Protein AF-A0A2V8Q7C7-F1 (afdb_monomer)

Sequence (299 aa):
AMFIIAMIGAATALFAATIGIAQNDIKKVLAYSTIPQLGYMFLACGVGAFVAAIFHVMMHAFFKAQLFLGSGSVITGLHHEQDMRRMGGLRKYMPITWLTMCAGWLAICGVPIFAGFFSKDQILWKTFIGAVTALLTAVYMTRLMVMTFWGTERFREHHVGQTVSSHHNEHETNESQIDNLRHAHEPRESPLSMTVPLIVLAVLSTIGGLVGVPYAISSLAGGHPENYFEKTLLPAVSAVPGNETAERATQSEPIWLSPKPEPVDGRPAVAPVGEAPNSGAETPSPQEISQERIFALIS

Secondary structure (DSSP, 8-state):
-HHHHHHHHHHHHHHHHHHHHH--BHHHHHHHHHHHHHHHHHHHHHTT-HHHHHHHHHHHHHHHHHHHHHHHHHHHHTTT--BGGG---GGGT-HHHHHHHHHHHHHHHT-TTSHHHHHHHHHHTT-HHHHHHHHHHHHHHHHHHHHHHSSS-THHHHHHHHHHHHT-SS----HHHHHHHHHS----PPPHHHHHHHHHHHHHHHHHHHHTHHHHHHHHTT--PPPHHHHHHHHHHTTS--THHHHHHHHSPPGGGSPPPPPSTTSPPPPPTT-------PPPPHHHHHHHHHHTTT-

Nearest PDB structures (foldseek):
  8beh-assembly1_L  TM=8.906E-01  e=3.972E-12  Arabidopsis thaliana
  7ar7-assembly1_L  TM=8.613E-01  e=3.661E-11  Arabidopsis thaliana
  8e73-assembly1_5M  TM=7.801E-01  e=3.054E-11  Vigna radiata
  7tgh-assembly1_5  TM=6.394E-01  e=4.719E-08  Tetrahymena thermophila
  8gym-assembly1_N5  TM=6.397E-01  e=9.745E-08  Tetrahymena thermophila SB210

Foldseek 3Di:
DLQVLLVQLLVQLVVLLVVLLPDFFQVVNLVSLVRNLVSLLSNCVSVVNPVLSVLSVVLCVLLSVLSNLLLVQLCVLLVNDGGLQQAAQCCVAAVLSLVLNVLSLCLLLLPVQFLNVLSLVVSVVVDVSSVVSSVSSNVSSVVSSCSHNHDDGNNLVVQLVVVVVVPPDDDDQDPVNSVVSSVPRHGHGDDPVSSVSSVVSSCCRNCVSVVCVVVSVCVVVVDDDDDPSCVVCVVVSVVVDPPPVVVVVVVDDPPVPDPDDDDDPPDDDPDPPPDDDPDDDDDDDPVVVVVVVVVVVVD

Solvent-accessible surface area (backbone atoms only — not comparable to full-atom values): 16402 Å² total; per-residue (Å²): 112,45,65,58,41,21,52,52,11,50,52,43,13,49,56,29,36,59,54,25,57,75,46,53,34,56,68,51,29,54,56,33,51,48,50,20,51,51,12,48,33,36,25,23,44,22,72,70,37,50,70,47,23,54,53,35,52,56,53,47,53,35,21,47,53,26,40,53,52,32,50,49,38,54,19,61,27,50,79,67,53,48,48,31,84,45,34,16,35,38,43,83,50,26,50,68,52,42,55,34,33,46,43,18,49,41,14,72,49,27,42,90,89,24,28,33,22,66,40,45,51,74,43,37,80,77,29,71,69,49,48,56,41,47,50,45,49,34,51,40,52,49,50,51,52,44,36,38,36,36,71,67,62,39,51,52,60,54,55,52,52,51,55,56,66,73,50,77,68,96,59,90,77,51,71,72,56,56,54,50,58,61,62,72,72,68,54,45,64,63,60,68,88,57,46,52,61,37,50,54,29,27,49,44,20,43,46,54,24,54,74,50,38,66,55,57,51,28,70,71,68,78,50,86,75,86,50,71,65,54,63,68,41,41,73,66,54,70,68,51,78,57,75,71,50,59,59,49,59,74,70,51,75,58,79,90,74,51,78,79,78,75,65,70,88,89,46,81,61,82,73,69,96,84,72,82,81,89,67,97,65,84,82,78,57,81,69,60,64,54,54,55,57,54,55,69,73,75,112

pLDDT: mean 72.75, std 19.32, range [29.98, 95.62]

Mean predicted aligned error: 15.96 Å

Structure (mmCIF, N/CA/C/O backbone):
data_AF-A0A2V8Q7C7-F1
#
_entry.id   AF-A0A2V8Q7C7-F1
#
loop_
_atom_site.group_PDB
_atom_site.id
_atom_site.type_symbol
_atom_site.label_atom_id
_atom_site.label_alt_id
_atom_site.label_comp_id
_atom_site.label_asym_id
_atom_site.label_entity_id
_atom_site.label_seq_id
_atom_site.pdbx_PDB_ins_code
_atom_site.Cartn_x
_atom_site.Cartn_y
_atom_site.Cartn_z
_atom_site.occupancy
_atom_site.B_iso_or_equiv
_atom_site.auth_seq_id
_atom_site.auth_comp_id
_atom_site.auth_asym_id
_atom_site.auth_atom_id
_atom_site.pdbx_PDB_model_num
ATOM 1 N N . ALA A 1 1 ? -11.690 9.945 27.476 1.00 81.06 1 ALA A N 1
ATOM 2 C CA . ALA A 1 1 ? -10.676 9.063 26.849 1.00 81.06 1 ALA A CA 1
ATOM 3 C C . ALA A 1 1 ? -10.869 8.916 25.332 1.00 81.06 1 ALA A C 1
ATOM 5 O O . ALA A 1 1 ? -9.982 9.323 24.594 1.00 81.06 1 ALA A O 1
ATOM 6 N N . MET A 1 2 ? -12.017 8.421 24.846 1.00 86.38 2 MET A N 1
ATOM 7 C CA . MET A 1 2 ? -12.264 8.152 23.411 1.00 86.38 2 MET A CA 1
ATOM 8 C C . MET A 1 2 ? -12.050 9.357 22.477 1.00 86.38 2 MET A C 1
ATOM 10 O O . MET A 1 2 ? -11.416 9.224 21.436 1.00 86.38 2 MET A O 1
ATOM 14 N N . PHE A 1 3 ? -12.481 10.554 22.890 1.00 87.38 3 PHE A N 1
ATOM 15 C CA . PHE A 1 3 ? -12.264 11.787 22.122 1.00 87.38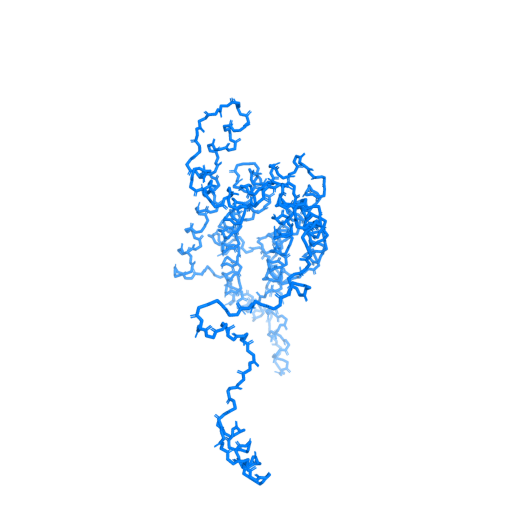 3 PHE A CA 1
ATOM 16 C C . PHE A 1 3 ? -10.775 12.107 21.895 1.00 87.38 3 PHE A C 1
ATOM 18 O O . PHE A 1 3 ? -10.384 12.499 20.801 1.00 87.38 3 PHE A O 1
ATOM 25 N N . ILE A 1 4 ? -9.928 11.885 22.906 1.00 92.81 4 ILE A N 1
ATOM 26 C CA . ILE A 1 4 ? -8.477 12.102 22.796 1.00 92.81 4 ILE A CA 1
ATOM 27 C C . ILE A 1 4 ? -7.881 11.114 21.788 1.00 92.81 4 ILE A C 1
ATOM 29 O O . ILE A 1 4 ? -7.094 11.510 20.933 1.00 92.81 4 ILE A O 1
ATOM 33 N N . ILE A 1 5 ? -8.304 9.847 21.840 1.00 92.50 5 ILE A N 1
ATOM 34 C CA . ILE A 1 5 ? -7.872 8.807 20.894 1.00 92.50 5 ILE A CA 1
ATOM 35 C C . ILE A 1 5 ? -8.282 9.180 19.463 1.00 92.50 5 ILE A C 1
ATOM 37 O O . ILE A 1 5 ? -7.460 9.085 18.553 1.00 92.50 5 ILE A O 1
ATOM 41 N N . ALA A 1 6 ? -9.514 9.664 19.269 1.00 89.56 6 ALA A N 1
ATOM 42 C CA . ALA A 1 6 ? -9.991 10.135 17.971 1.00 89.56 6 ALA A CA 1
ATOM 43 C C . ALA A 1 6 ? -9.141 11.301 17.442 1.00 89.56 6 ALA A C 1
ATOM 45 O O . ALA A 1 6 ? -8.693 11.269 16.297 1.00 89.56 6 ALA A O 1
ATOM 46 N N . MET A 1 7 ? -8.870 12.301 18.285 1.00 90.94 7 MET A N 1
ATOM 47 C CA . MET A 1 7 ? -8.059 13.467 17.921 1.00 90.94 7 MET A CA 1
ATOM 48 C C . MET A 1 7 ? -6.623 13.088 17.553 1.00 90.94 7 MET A C 1
ATOM 50 O O . MET A 1 7 ? -6.117 13.540 16.526 1.00 90.94 7 MET A O 1
ATOM 54 N N . ILE A 1 8 ? -5.978 12.229 18.349 1.00 94.31 8 ILE A N 1
ATOM 55 C CA . ILE A 1 8 ? -4.624 11.737 18.063 1.00 94.31 8 ILE A CA 1
ATOM 56 C C . ILE A 1 8 ? -4.624 10.933 16.758 1.00 94.31 8 ILE A C 1
ATOM 58 O O . ILE A 1 8 ? -3.808 11.202 15.881 1.00 94.31 8 ILE A O 1
ATOM 62 N N . GLY A 1 9 ? -5.576 10.009 16.585 1.00 92.50 9 GLY A N 1
ATOM 63 C CA . GLY A 1 9 ? -5.706 9.204 15.368 1.00 92.50 9 GLY A CA 1
ATOM 64 C C . GLY A 1 9 ? -5.876 10.057 14.109 1.00 92.50 9 GLY A C 1
ATOM 65 O O . GLY A 1 9 ? -5.159 9.858 13.129 1.00 92.50 9 GLY A O 1
ATOM 66 N N . ALA A 1 10 ? -6.755 11.062 14.155 1.00 90.31 10 ALA A N 1
ATOM 67 C CA . ALA A 1 10 ? -6.972 12.014 13.065 1.00 90.31 10 ALA A CA 1
ATOM 68 C C . ALA A 1 10 ? -5.719 12.847 12.741 1.00 90.31 10 ALA A C 1
ATOM 70 O O . ALA A 1 10 ? -5.356 12.991 11.571 1.00 90.31 10 ALA A O 1
ATOM 71 N N . ALA A 1 11 ? -5.041 13.377 13.762 1.00 92.81 11 ALA A N 1
ATOM 72 C CA . ALA A 1 11 ? -3.833 14.176 13.581 1.00 92.81 11 ALA A CA 1
ATOM 73 C C . ALA A 1 11 ? -2.691 13.345 12.972 1.00 92.81 11 ALA A C 1
ATOM 75 O O . ALA A 1 11 ? -2.076 13.762 11.988 1.00 92.81 11 ALA A O 1
ATOM 76 N N . THR A 1 12 ? -2.450 12.139 13.498 1.00 94.06 12 THR A N 1
ATOM 77 C CA . THR A 1 12 ? -1.466 11.192 12.953 1.00 94.06 12 THR A CA 1
ATOM 78 C C . THR A 1 12 ? -1.795 10.816 11.512 1.00 94.06 12 THR A C 1
ATOM 80 O O . THR A 1 12 ? -0.895 10.768 10.670 1.00 94.06 12 THR A O 1
ATOM 83 N N . ALA A 1 13 ? -3.079 10.592 11.218 1.00 90.81 13 ALA A N 1
ATOM 84 C CA . ALA A 1 13 ? -3.543 10.207 9.897 1.00 90.81 13 ALA A CA 1
ATOM 85 C C . ALA A 1 13 ? -3.181 11.240 8.820 1.00 90.81 13 ALA A C 1
ATOM 87 O O . ALA A 1 13 ? -2.546 10.901 7.817 1.00 90.81 13 ALA A O 1
ATOM 88 N N . LEU A 1 14 ? -3.516 12.509 9.057 1.00 89.94 14 LEU A N 1
ATOM 89 C CA . LEU A 1 14 ? -3.241 13.604 8.123 1.00 89.94 14 LEU A CA 1
ATOM 90 C C . LEU A 1 14 ? -1.748 13.921 8.007 1.00 89.94 14 LEU A C 1
ATOM 92 O O . LEU A 1 14 ? -1.231 14.098 6.898 1.00 89.94 14 LEU A O 1
ATOM 96 N N . PHE A 1 15 ? -1.045 13.969 9.141 1.00 92.62 15 PHE A N 1
ATOM 97 C CA . PHE A 1 15 ? 0.380 14.287 9.168 1.00 92.62 15 PHE A CA 1
ATOM 98 C C . PHE A 1 15 ? 1.186 13.272 8.353 1.00 92.62 15 PHE A C 1
ATOM 100 O O . PHE A 1 15 ? 1.941 13.637 7.450 1.00 92.62 15 PHE A O 1
ATOM 107 N N . ALA A 1 16 ? 0.967 11.982 8.601 1.00 91.44 16 ALA A N 1
ATOM 108 C CA . ALA A 1 16 ? 1.704 10.945 7.900 1.00 91.44 16 ALA A CA 1
ATOM 109 C C . ALA A 1 16 ? 1.296 10.805 6.425 1.00 91.44 16 ALA A C 1
ATOM 111 O O . ALA A 1 16 ? 2.152 10.511 5.589 1.00 91.44 16 ALA A O 1
ATOM 112 N N . ALA A 1 17 ? 0.029 11.065 6.073 1.00 89.31 17 ALA A N 1
ATOM 113 C CA . ALA A 1 17 ? -0.424 10.999 4.682 1.00 89.31 17 ALA A CA 1
ATOM 114 C C . ALA A 1 17 ? 0.272 12.065 3.825 1.00 89.31 17 ALA A C 1
ATOM 116 O O . ALA A 1 17 ? 0.669 11.796 2.691 1.00 89.31 17 ALA A O 1
ATOM 117 N N . THR A 1 18 ? 0.493 13.247 4.402 1.00 89.88 18 THR A N 1
ATOM 118 C CA . THR A 1 18 ? 1.230 14.341 3.760 1.00 89.88 18 THR A CA 1
ATOM 119 C C . THR A 1 18 ? 2.694 13.963 3.519 1.00 89.88 18 THR A C 1
ATOM 121 O O . THR A 1 18 ? 3.216 14.178 2.426 1.00 89.88 18 THR A O 1
ATOM 124 N N . ILE A 1 19 ? 3.347 13.320 4.494 1.00 92.44 19 ILE A N 1
ATOM 125 C CA . ILE A 1 19 ? 4.731 12.835 4.344 1.00 92.44 19 ILE A CA 1
ATOM 126 C C . ILE A 1 19 ? 4.826 11.751 3.264 1.00 92.44 19 ILE A C 1
ATOM 128 O O . ILE A 1 19 ? 5.783 11.751 2.486 1.00 92.44 19 ILE A O 1
ATOM 132 N N . GLY A 1 20 ? 3.837 10.855 3.187 1.00 88.75 20 GLY A N 1
ATOM 133 C CA . GLY A 1 20 ? 3.777 9.773 2.200 1.00 88.75 20 GLY A CA 1
ATOM 134 C C . GLY A 1 20 ? 3.805 10.265 0.750 1.00 88.75 20 GLY A C 1
ATOM 135 O O . GLY A 1 20 ? 4.449 9.643 -0.093 1.00 88.75 20 GLY A O 1
ATOM 136 N N . ILE A 1 21 ? 3.193 11.420 0.465 1.00 91.06 21 ILE A N 1
ATOM 137 C CA . ILE A 1 21 ? 3.191 12.033 -0.875 1.00 91.06 21 ILE A CA 1
ATOM 138 C C . ILE A 1 21 ? 4.608 12.390 -1.338 1.00 91.06 21 ILE A C 1
ATOM 140 O O . ILE A 1 21 ? 4.916 12.230 -2.520 1.00 91.06 21 ILE A O 1
ATOM 144 N N . ALA A 1 22 ? 5.473 12.831 -0.425 1.00 92.31 22 ALA A N 1
ATOM 145 C CA . ALA A 1 22 ? 6.825 13.293 -0.739 1.00 92.31 22 ALA A CA 1
ATOM 146 C C . ALA A 1 22 ? 7.854 12.157 -0.896 1.00 92.31 22 ALA A C 1
ATOM 148 O O . ALA A 1 22 ? 8.978 12.400 -1.336 1.00 92.31 22 ALA A O 1
ATOM 149 N N . GLN A 1 23 ? 7.502 10.917 -0.547 1.00 95.56 23 GLN A N 1
ATOM 150 C CA . GLN A 1 23 ? 8.444 9.798 -0.600 1.00 95.56 23 GLN A CA 1
ATOM 151 C C . GLN A 1 23 ? 8.664 9.324 -2.039 1.00 95.56 23 GLN A C 1
ATOM 153 O O . GLN A 1 23 ? 7.716 9.168 -2.806 1.00 95.56 23 GLN A O 1
ATOM 158 N N . ASN A 1 24 ? 9.919 9.075 -2.411 1.00 94.06 24 ASN A N 1
ATOM 159 C CA . ASN A 1 24 ? 10.279 8.613 -3.758 1.00 94.06 24 ASN A CA 1
ATOM 160 C C . ASN A 1 24 ? 10.688 7.137 -3.802 1.00 94.06 24 ASN A C 1
ATOM 162 O O . ASN A 1 24 ? 10.582 6.515 -4.853 1.00 94.06 24 ASN A O 1
ATOM 166 N N . ASP A 1 25 ? 11.088 6.558 -2.670 1.00 95.25 25 ASP A N 1
ATOM 167 C CA . ASP A 1 25 ? 11.405 5.134 -2.590 1.00 95.25 25 ASP A CA 1
ATOM 168 C C . ASP A 1 25 ? 10.132 4.299 -2.431 1.00 95.25 25 ASP A C 1
ATOM 170 O O . ASP A 1 25 ? 9.338 4.542 -1.516 1.00 95.25 25 ASP A O 1
ATOM 174 N N . ILE A 1 26 ? 9.968 3.264 -3.258 1.00 94.31 26 ILE A N 1
ATOM 175 C CA . ILE A 1 26 ? 8.759 2.422 -3.281 1.00 94.31 26 ILE A CA 1
ATOM 176 C C . ILE A 1 26 ? 8.443 1.823 -1.899 1.00 94.31 26 ILE A C 1
ATOM 178 O O . ILE A 1 26 ? 7.313 1.908 -1.417 1.00 94.31 26 ILE A O 1
ATOM 182 N N . LYS A 1 27 ? 9.457 1.298 -1.196 1.00 94.56 27 LYS A N 1
ATOM 183 C CA . LYS A 1 27 ? 9.314 0.743 0.161 1.00 94.56 27 LYS A CA 1
ATOM 184 C C . LYS A 1 27 ? 8.987 1.813 1.198 1.00 94.56 27 LYS A C 1
ATOM 186 O O . LYS A 1 27 ? 8.211 1.536 2.111 1.00 94.56 27 LYS A O 1
ATOM 191 N N . LYS A 1 28 ? 9.547 3.023 1.069 1.00 94.44 28 LYS A N 1
ATOM 192 C CA . LYS A 1 28 ? 9.263 4.119 2.006 1.00 94.44 28 LYS A CA 1
ATOM 193 C C . LYS A 1 28 ? 7.833 4.605 1.838 1.00 94.44 28 LYS A C 1
ATOM 195 O O . LYS A 1 28 ? 7.141 4.715 2.838 1.00 94.44 28 LYS A O 1
ATOM 200 N N . VAL A 1 29 ? 7.350 4.804 0.610 1.00 94.69 29 VAL A N 1
ATOM 201 C CA . VAL A 1 29 ? 5.937 5.154 0.363 1.00 94.69 29 VAL A CA 1
ATOM 202 C C . VAL A 1 29 ? 5.009 4.122 1.005 1.00 94.69 29 VAL A C 1
ATOM 204 O O . VAL A 1 29 ? 4.058 4.486 1.694 1.00 94.69 29 VAL A O 1
ATOM 207 N N . LEU A 1 30 ? 5.315 2.829 0.856 1.00 94.06 30 LEU A N 1
ATOM 208 C CA . LEU A 1 30 ? 4.554 1.773 1.517 1.00 94.06 30 LEU A CA 1
ATOM 209 C C . LEU A 1 30 ? 4.683 1.838 3.045 1.00 94.06 30 LEU A C 1
ATOM 211 O O . LEU A 1 30 ? 3.677 1.709 3.731 1.00 94.06 30 LEU A O 1
ATOM 215 N N . ALA A 1 31 ? 5.860 2.053 3.620 1.00 93.25 31 ALA A N 1
ATOM 216 C CA . ALA A 1 31 ? 6.000 2.174 5.075 1.00 93.25 31 ALA A CA 1
ATOM 217 C C . ALA A 1 31 ? 5.199 3.362 5.628 1.00 93.25 31 ALA A C 1
ATOM 219 O O . ALA A 1 31 ? 4.426 3.212 6.576 1.00 93.25 31 ALA A O 1
ATOM 220 N N . TYR A 1 32 ? 5.298 4.512 4.964 1.00 92.81 32 TYR A N 1
ATOM 221 C CA . TYR A 1 32 ? 4.561 5.719 5.316 1.00 92.81 32 TYR A CA 1
ATOM 222 C C . TYR A 1 32 ? 3.064 5.621 5.044 1.00 92.81 32 TYR A C 1
ATOM 224 O O . TYR A 1 32 ? 2.329 6.445 5.565 1.00 92.81 32 TYR A O 1
ATOM 232 N N . SER A 1 33 ? 2.577 4.611 4.320 1.00 91.94 33 SER A N 1
ATOM 233 C CA . SER A 1 33 ? 1.138 4.365 4.203 1.00 91.94 33 SER A CA 1
ATOM 234 C C . SER A 1 33 ? 0.539 3.646 5.409 1.00 91.94 33 SER A C 1
ATOM 236 O O . SER A 1 33 ? -0.678 3.636 5.571 1.00 91.94 33 SER A O 1
ATOM 238 N N . THR A 1 34 ? 1.372 3.002 6.230 1.00 93.50 34 THR A N 1
ATOM 239 C CA . THR A 1 34 ? 0.917 2.283 7.425 1.00 93.50 34 THR A CA 1
ATOM 240 C C . THR A 1 34 ? 0.529 3.259 8.527 1.00 93.50 34 THR A C 1
ATOM 242 O O . THR A 1 34 ? -0.468 3.053 9.207 1.00 93.50 34 THR A O 1
ATOM 245 N N . ILE A 1 35 ? 1.282 4.350 8.684 1.00 93.62 35 ILE A N 1
ATOM 246 C CA . ILE A 1 35 ? 1.053 5.328 9.755 1.00 93.62 35 ILE A CA 1
ATOM 247 C C . ILE A 1 35 ? -0.321 6.015 9.598 1.00 93.62 35 ILE A C 1
ATOM 249 O O . ILE A 1 35 ? -1.066 6.049 10.578 1.00 93.62 35 ILE A O 1
ATOM 253 N N . PRO A 1 36 ? -0.740 6.468 8.394 1.00 91.94 36 PRO A N 1
ATOM 254 C CA . PRO A 1 36 ? -2.081 6.985 8.175 1.00 91.94 36 PRO A CA 1
ATOM 255 C C . PRO A 1 36 ? -3.173 5.964 8.426 1.00 91.94 36 PRO A C 1
ATOM 257 O O . PRO A 1 36 ? -4.208 6.312 8.986 1.00 91.94 36 PRO A O 1
ATOM 260 N N . GLN A 1 37 ? -2.948 4.705 8.042 1.00 91.81 37 GLN A N 1
ATOM 261 C CA . GLN A 1 37 ? -3.954 3.668 8.215 1.00 91.81 37 GLN A CA 1
ATOM 262 C C . GLN A 1 37 ? -4.118 3.265 9.684 1.00 91.81 37 GLN A C 1
ATOM 264 O O . GLN A 1 37 ? -5.241 3.075 10.138 1.00 91.81 37 GLN A O 1
ATOM 269 N N . LEU A 1 38 ? -3.025 3.199 10.449 1.00 91.81 38 LEU A N 1
ATOM 270 C CA . LEU A 1 38 ? -3.080 3.030 11.900 1.00 91.81 38 LEU A CA 1
ATOM 271 C C . LEU A 1 38 ? -3.780 4.224 12.559 1.00 91.81 38 LEU A C 1
ATOM 273 O O . LEU A 1 38 ? -4.669 4.022 13.379 1.00 91.81 38 LEU A O 1
ATOM 277 N N . GLY A 1 39 ? -3.463 5.457 12.150 1.00 91.62 39 GLY A N 1
ATOM 278 C CA . GLY A 1 39 ? -4.179 6.656 12.604 1.00 91.62 39 GLY A CA 1
ATOM 279 C C . GLY A 1 39 ? -5.683 6.581 12.315 1.00 91.62 39 GLY A C 1
ATOM 280 O O . GLY A 1 39 ? -6.501 6.895 13.176 1.00 91.62 39 GLY A O 1
ATOM 281 N N . TYR A 1 40 ? -6.057 6.063 11.143 1.00 88.25 40 TYR A N 1
ATOM 282 C CA . TYR A 1 40 ? -7.444 5.827 10.746 1.00 88.25 40 TYR A CA 1
ATOM 283 C C . TYR A 1 40 ? -8.141 4.760 11.613 1.00 88.25 40 TYR A C 1
ATOM 285 O O . TYR A 1 40 ? -9.297 4.931 11.997 1.00 88.25 40 TYR A O 1
ATOM 293 N N . MET A 1 41 ? -7.437 3.689 11.992 1.00 91.19 41 MET A N 1
ATOM 294 C CA . MET A 1 41 ? -7.939 2.673 12.934 1.00 91.19 41 MET A CA 1
ATOM 295 C C . MET A 1 41 ? -8.117 3.245 14.345 1.00 91.19 41 MET A C 1
ATOM 297 O O . MET A 1 41 ? -9.105 2.949 15.011 1.00 91.19 41 MET A O 1
ATOM 301 N N . PHE A 1 42 ? -7.198 4.101 14.796 1.00 91.31 42 PHE A N 1
ATOM 302 C CA . PHE A 1 42 ? -7.310 4.791 16.084 1.00 91.31 42 PHE A CA 1
ATOM 303 C C . PHE A 1 42 ? -8.474 5.785 16.086 1.00 91.31 42 PHE A C 1
ATOM 305 O O . PHE A 1 42 ? -9.234 5.834 17.053 1.00 91.31 42 PHE A O 1
ATOM 312 N N . LEU A 1 43 ? -8.673 6.515 14.984 1.00 89.19 43 LEU A N 1
ATOM 313 C CA . LEU A 1 43 ? -9.840 7.374 14.790 1.00 89.19 43 LEU A CA 1
ATOM 314 C C . LEU A 1 43 ? -11.142 6.568 14.904 1.00 89.19 43 LEU A C 1
ATOM 316 O O . LEU A 1 43 ? -12.052 6.983 15.616 1.00 89.19 43 LEU A O 1
ATOM 320 N N . ALA A 1 44 ? -11.201 5.390 14.276 1.00 85.56 44 ALA A N 1
ATOM 321 C CA . ALA A 1 44 ? -12.342 4.480 14.355 1.00 85.56 44 ALA A CA 1
ATOM 322 C C . ALA A 1 44 ? -12.637 4.016 15.791 1.00 85.56 44 ALA A C 1
ATOM 324 O O . ALA A 1 44 ? -13.783 4.090 16.238 1.00 85.56 44 ALA A O 1
ATOM 325 N N . CYS A 1 45 ? -11.611 3.606 16.543 1.00 87.81 45 CYS A N 1
ATOM 326 C CA . CYS A 1 45 ? -11.746 3.265 17.962 1.00 87.81 45 CYS A CA 1
ATOM 327 C C . CYS A 1 45 ? -12.242 4.460 18.793 1.00 87.81 45 CYS A C 1
ATOM 329 O O . CYS A 1 45 ? -13.122 4.305 19.635 1.00 87.81 45 CYS A O 1
ATOM 331 N N . GLY A 1 46 ? -11.732 5.666 18.527 1.00 86.88 46 GLY A N 1
ATOM 332 C CA . GLY A 1 46 ? -12.124 6.885 19.235 1.00 86.88 46 GLY A CA 1
ATOM 333 C C . GLY A 1 46 ? -13.569 7.339 18.978 1.00 86.88 46 GLY A C 1
ATOM 334 O O . GLY A 1 46 ? -14.150 8.010 19.828 1.00 86.88 46 GLY A O 1
ATOM 335 N N . VAL A 1 47 ? -14.180 6.944 17.854 1.00 84.69 47 VAL A N 1
ATOM 336 C CA . VAL A 1 47 ? -15.617 7.162 17.566 1.00 84.69 47 VAL A CA 1
ATOM 337 C C . VAL A 1 47 ? -16.499 5.952 17.923 1.00 84.69 47 VAL A C 1
ATOM 339 O O . VAL A 1 47 ? -17.673 5.899 17.544 1.00 84.69 47 VAL A O 1
ATOM 342 N N . GLY A 1 48 ? -15.938 4.963 18.630 1.00 80.44 48 GLY A N 1
ATOM 343 C CA . GLY A 1 48 ? -16.644 3.770 19.107 1.00 80.44 48 GLY A CA 1
ATOM 344 C C . GLY A 1 48 ? -16.876 2.683 18.051 1.00 80.44 48 GLY A C 1
ATOM 345 O O . GLY A 1 48 ? -17.654 1.763 18.281 1.00 80.44 48 GLY A O 1
ATOM 346 N N . ALA A 1 49 ? -16.230 2.760 16.885 1.00 79.56 49 ALA A N 1
ATOM 347 C CA . ALA A 1 49 ? -16.363 1.788 15.798 1.00 79.56 49 ALA A CA 1
ATOM 348 C C . ALA A 1 49 ? -15.316 0.657 15.901 1.00 79.56 49 ALA A C 1
ATOM 350 O O . ALA A 1 49 ? -14.547 0.416 14.970 1.00 79.56 49 ALA A O 1
ATOM 351 N N . PHE A 1 50 ? -15.271 -0.046 17.038 1.00 80.31 50 PHE A N 1
ATOM 352 C CA . PHE A 1 50 ? -14.240 -1.059 17.330 1.00 80.31 50 PHE A CA 1
ATOM 353 C C . PHE A 1 50 ? -14.241 -2.241 16.359 1.00 80.31 50 PHE A C 1
ATOM 355 O O . PHE A 1 50 ? -13.182 -2.662 15.898 1.00 80.31 50 PHE A O 1
ATOM 362 N N . VAL A 1 51 ? -15.424 -2.748 16.001 1.00 75.94 51 VAL A N 1
ATOM 363 C CA . VAL A 1 51 ? -15.561 -3.860 15.047 1.00 75.94 51 VAL A CA 1
ATOM 364 C C . VAL A 1 51 ? -15.001 -3.460 13.678 1.00 75.94 51 VAL A C 1
ATOM 366 O O . VAL A 1 51 ? -14.227 -4.211 13.085 1.00 75.94 51 VAL A O 1
ATOM 369 N N . ALA A 1 52 ? -15.307 -2.240 13.220 1.00 75.94 52 ALA A N 1
ATOM 370 C CA . ALA A 1 52 ? -14.771 -1.695 11.976 1.00 75.94 52 ALA A CA 1
ATOM 371 C C . ALA A 1 52 ? -13.245 -1.529 12.039 1.00 75.94 52 ALA A C 1
ATOM 373 O O . ALA A 1 52 ? -12.561 -1.857 11.072 1.00 75.94 52 ALA A O 1
ATOM 374 N N . ALA A 1 53 ? -12.702 -1.080 13.177 1.00 82.81 53 ALA A N 1
ATOM 375 C CA . ALA A 1 53 ? -11.263 -0.928 13.383 1.00 82.81 53 ALA A CA 1
ATOM 376 C C . ALA A 1 53 ? -10.519 -2.273 13.322 1.00 82.81 53 ALA A C 1
ATOM 378 O O . ALA A 1 53 ? -9.523 -2.387 12.610 1.00 82.81 53 ALA A O 1
ATOM 379 N N . ILE A 1 54 ? -11.018 -3.308 14.006 1.00 81.88 54 ILE A N 1
ATOM 380 C CA . ILE A 1 54 ? -10.422 -4.657 14.000 1.00 81.88 54 ILE A CA 1
ATOM 381 C C . ILE A 1 54 ? -10.503 -5.278 12.603 1.00 81.88 54 ILE A C 1
ATOM 383 O O . ILE A 1 54 ? -9.514 -5.819 12.101 1.00 81.88 54 ILE A O 1
ATOM 387 N N . PHE A 1 55 ? -11.655 -5.156 11.941 1.00 77.50 55 PHE A N 1
ATOM 388 C CA . PHE A 1 55 ? -11.807 -5.593 10.555 1.00 77.50 55 PHE A CA 1
ATOM 389 C C . PHE A 1 55 ? -10.822 -4.863 9.627 1.00 77.50 55 PHE A C 1
ATOM 391 O O . PHE A 1 55 ? -10.175 -5.488 8.784 1.00 77.50 55 PHE A O 1
ATOM 398 N N . HIS A 1 56 ? -10.620 -3.557 9.837 1.00 82.88 56 HIS A N 1
ATOM 399 C CA . HIS A 1 56 ? -9.652 -2.772 9.075 1.00 82.88 56 HIS A CA 1
ATOM 400 C C . HIS A 1 56 ? -8.215 -3.243 9.286 1.00 82.88 56 HIS A C 1
ATOM 402 O O . HIS A 1 56 ? -7.472 -3.356 8.312 1.00 82.88 56 HIS A O 1
ATOM 408 N N . VAL A 1 57 ? -7.817 -3.536 10.530 1.00 88.12 57 VAL A N 1
ATOM 409 C CA . VAL A 1 57 ? -6.485 -4.074 10.870 1.00 88.12 57 VAL A CA 1
ATOM 410 C C . VAL A 1 57 ? -6.216 -5.363 10.102 1.00 88.12 57 VAL A C 1
ATOM 412 O O . VAL A 1 57 ? -5.154 -5.506 9.495 1.00 88.12 57 VAL A O 1
ATOM 415 N N . MET A 1 58 ? -7.184 -6.280 10.088 1.00 84.12 58 MET A N 1
ATOM 416 C CA . MET A 1 58 ? -7.060 -7.556 9.387 1.00 84.12 58 MET A CA 1
ATOM 417 C C . MET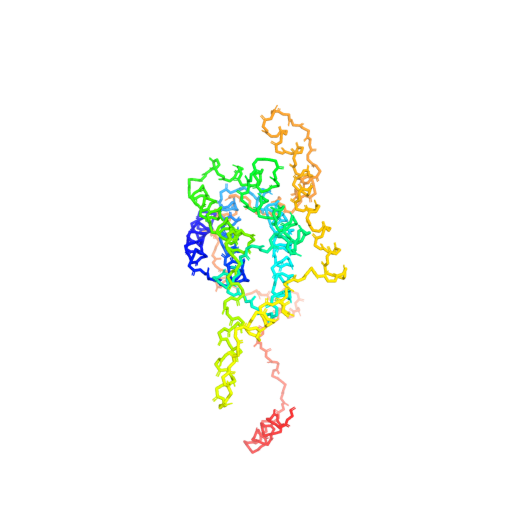 A 1 58 ? -6.872 -7.351 7.882 1.00 84.12 58 MET A C 1
ATOM 419 O O . MET A 1 58 ? -5.904 -7.849 7.306 1.00 84.12 58 MET A O 1
ATOM 423 N N . MET A 1 59 ? -7.753 -6.573 7.248 1.00 84.06 59 MET A N 1
ATOM 424 C CA . MET A 1 59 ? -7.630 -6.299 5.815 1.00 84.06 59 MET A CA 1
ATOM 425 C C . MET A 1 59 ? -6.317 -5.593 5.489 1.00 84.06 59 MET A C 1
ATOM 427 O O . MET A 1 59 ? -5.660 -5.932 4.504 1.00 84.06 59 MET A O 1
ATOM 431 N N . HIS A 1 60 ? -5.904 -4.669 6.356 1.00 89.62 60 HIS A N 1
ATOM 432 C CA . HIS A 1 60 ? -4.636 -3.969 6.251 1.00 89.62 60 HIS A CA 1
ATOM 433 C C . HIS A 1 60 ? -3.436 -4.894 6.288 1.00 89.62 60 HIS A C 1
ATOM 435 O O . HIS A 1 60 ? -2.548 -4.730 5.456 1.00 89.62 60 HIS A O 1
ATOM 441 N N . ALA A 1 61 ? -3.418 -5.903 7.153 1.00 91.00 61 ALA A N 1
ATOM 442 C CA . ALA A 1 61 ? -2.341 -6.884 7.154 1.00 91.00 61 ALA A CA 1
ATOM 443 C C . ALA A 1 61 ? -2.203 -7.579 5.786 1.00 91.00 61 ALA A C 1
ATOM 445 O O . ALA A 1 61 ? -1.097 -7.648 5.247 1.00 91.00 61 ALA A O 1
ATOM 446 N N . PHE A 1 62 ? -3.315 -8.006 5.177 1.00 88.19 62 PHE A N 1
ATOM 447 C CA . PHE A 1 62 ? -3.292 -8.701 3.886 1.00 88.19 62 PHE A CA 1
ATOM 448 C C . PHE A 1 62 ? -2.821 -7.809 2.733 1.00 88.19 62 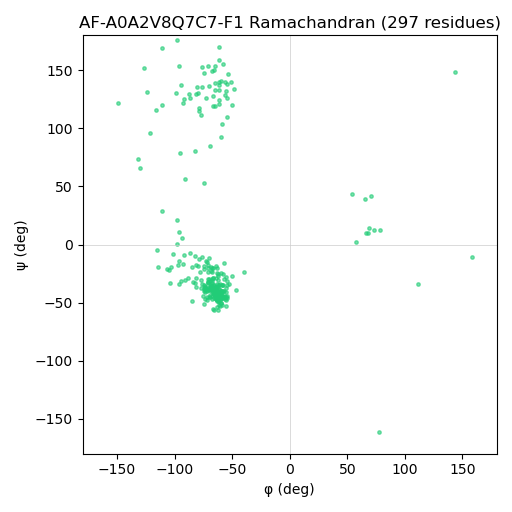PHE A C 1
ATOM 450 O O . PHE A 1 62 ? -1.833 -8.142 2.071 1.00 88.19 62 PHE A O 1
ATOM 457 N N . PHE A 1 63 ? -3.460 -6.652 2.510 1.00 88.69 63 PHE A N 1
ATOM 458 C CA . PHE A 1 63 ? -3.074 -5.792 1.384 1.00 88.69 63 PHE A CA 1
ATOM 459 C C . PHE A 1 63 ? -1.682 -5.177 1.572 1.00 88.69 63 PHE A C 1
ATOM 461 O O . PHE A 1 63 ? -0.973 -4.938 0.593 1.00 88.69 63 PHE A O 1
ATOM 468 N N . LYS A 1 64 ? -1.232 -4.942 2.813 1.00 92.94 64 LYS A N 1
ATOM 469 C CA . LYS A 1 64 ? 0.129 -4.448 3.067 1.00 92.94 64 LYS A CA 1
ATOM 470 C C . LYS A 1 64 ? 1.179 -5.506 2.822 1.00 92.94 64 LYS A C 1
ATOM 472 O O . LYS A 1 64 ? 2.174 -5.181 2.178 1.00 92.94 64 LYS A O 1
ATOM 477 N N . ALA A 1 65 ? 0.970 -6.731 3.300 1.00 93.69 65 ALA A N 1
ATOM 478 C CA . ALA A 1 65 ? 1.885 -7.835 3.030 1.00 93.69 65 ALA A CA 1
ATOM 479 C C . ALA A 1 65 ? 2.060 -8.017 1.517 1.00 93.69 65 ALA A C 1
ATOM 481 O O . ALA A 1 65 ? 3.183 -8.081 1.024 1.00 93.69 65 ALA A O 1
ATOM 482 N N . GLN A 1 66 ? 0.957 -7.975 0.773 1.00 94.06 66 GLN A N 1
ATOM 483 C 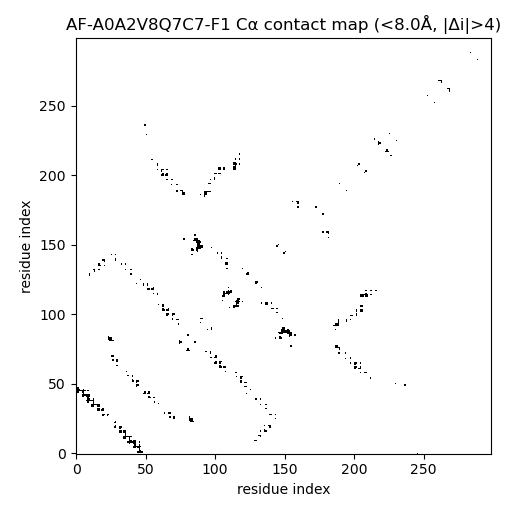CA . GLN A 1 66 ? 0.959 -8.057 -0.682 1.00 94.06 66 GLN A CA 1
ATOM 484 C C . GLN A 1 66 ? 1.722 -6.915 -1.358 1.00 94.06 66 GLN A C 1
ATOM 486 O O . GLN A 1 66 ? 2.564 -7.166 -2.216 1.00 94.06 66 GLN A O 1
ATOM 491 N N . LEU A 1 67 ? 1.456 -5.661 -0.977 1.00 94.50 67 LEU A N 1
ATOM 492 C CA . LEU A 1 67 ? 2.132 -4.501 -1.562 1.00 94.50 67 LEU A CA 1
ATOM 493 C C . LEU A 1 67 ? 3.632 -4.491 -1.241 1.00 94.50 67 LEU A C 1
ATOM 495 O O . LEU A 1 67 ? 4.438 -4.169 -2.111 1.00 94.50 67 LEU A O 1
ATOM 499 N N . PHE A 1 68 ? 4.024 -4.868 -0.020 1.00 95.62 68 PHE A N 1
ATOM 500 C CA . PHE A 1 68 ? 5.435 -4.959 0.355 1.00 95.62 68 PHE A CA 1
ATOM 501 C C . PHE A 1 68 ? 6.154 -6.088 -0.381 1.00 95.62 68 PHE A C 1
ATOM 503 O O . PHE A 1 68 ? 7.245 -5.855 -0.904 1.00 95.62 68 PHE A O 1
ATOM 510 N N . LEU A 1 69 ? 5.543 -7.270 -0.483 1.00 94.31 69 LEU A N 1
ATOM 511 C CA . LEU A 1 69 ? 6.118 -8.411 -1.196 1.00 94.31 69 LEU A CA 1
ATOM 512 C C . LEU A 1 69 ? 6.215 -8.124 -2.704 1.00 94.31 69 LEU A C 1
ATOM 514 O O . LEU A 1 69 ? 7.270 -8.335 -3.300 1.00 94.31 69 LEU A O 1
ATOM 518 N N . GLY A 1 70 ? 5.179 -7.522 -3.296 1.00 94.56 70 GLY A N 1
ATOM 519 C CA . GLY A 1 70 ? 5.204 -7.051 -4.682 1.00 94.56 70 GLY A CA 1
ATOM 520 C C . GLY A 1 70 ? 6.260 -5.972 -4.934 1.00 94.56 70 GLY A C 1
ATOM 521 O O . GLY A 1 70 ? 6.998 -6.055 -5.912 1.00 94.56 70 GLY A O 1
ATOM 522 N N . SER A 1 71 ? 6.437 -5.013 -4.017 1.00 95.06 71 SER A N 1
ATOM 523 C CA . SER A 1 71 ? 7.539 -4.045 -4.126 1.00 95.06 71 SER A CA 1
ATOM 524 C C . SER A 1 71 ? 8.913 -4.715 -4.038 1.00 95.06 71 SER A C 1
ATOM 526 O O . SER A 1 71 ? 9.842 -4.298 -4.722 1.00 95.06 71 SER A O 1
ATOM 528 N N . GLY A 1 72 ? 9.042 -5.783 -3.241 1.00 94.12 72 GLY A N 1
ATOM 529 C CA . GLY A 1 72 ? 10.243 -6.617 -3.192 1.00 94.12 72 GLY A CA 1
ATOM 530 C C . GLY A 1 72 ? 10.538 -7.265 -4.542 1.00 94.12 72 GLY A C 1
ATOM 531 O O . GLY A 1 72 ? 11.682 -7.238 -4.983 1.00 94.12 72 GLY A O 1
ATOM 532 N N . SER A 1 73 ? 9.499 -7.737 -5.234 1.00 93.81 73 SER A N 1
ATOM 533 C CA . SER A 1 73 ? 9.598 -8.275 -6.595 1.00 93.81 73 SER A CA 1
ATOM 534 C C . SER A 1 73 ? 10.132 -7.269 -7.586 1.00 93.81 73 SER A C 1
ATOM 536 O O . SER A 1 73 ? 11.117 -7.547 -8.267 1.00 93.81 73 SER A O 1
ATOM 538 N N . VAL A 1 74 ? 9.545 -6.075 -7.594 1.00 94.44 74 VAL A N 1
ATOM 539 C CA . VAL A 1 74 ? 9.992 -4.965 -8.438 1.00 94.44 74 VAL A CA 1
ATOM 540 C C . VAL A 1 74 ? 11.460 -4.623 -8.176 1.00 94.44 74 VAL A C 1
ATOM 542 O O . VAL A 1 74 ? 12.228 -4.468 -9.119 1.00 94.44 74 VAL A O 1
ATOM 545 N N . ILE A 1 75 ? 11.869 -4.546 -6.907 1.00 93.44 75 ILE A N 1
ATOM 546 C CA . ILE A 1 75 ? 13.245 -4.200 -6.521 1.00 93.44 75 ILE A CA 1
ATOM 547 C C . ILE A 1 75 ? 14.236 -5.276 -6.971 1.00 93.44 75 ILE A C 1
ATOM 549 O O . ILE A 1 75 ? 15.303 -4.947 -7.480 1.00 93.44 75 ILE A O 1
ATOM 553 N N . THR A 1 76 ? 13.907 -6.558 -6.804 1.00 92.00 76 THR A N 1
ATOM 554 C CA . THR A 1 76 ? 14.770 -7.653 -7.270 1.00 92.00 76 THR A CA 1
ATOM 555 C C . THR A 1 76 ? 14.838 -7.701 -8.796 1.00 92.00 76 THR A C 1
ATOM 557 O O . THR A 1 76 ? 15.918 -7.899 -9.343 1.00 92.00 76 THR A O 1
ATOM 560 N N . GLY A 1 77 ? 13.719 -7.458 -9.485 1.00 88.31 77 GLY A N 1
ATOM 561 C CA . GLY A 1 77 ? 13.663 -7.391 -10.949 1.00 88.31 77 GLY A CA 1
ATOM 562 C C . GLY A 1 77 ? 14.428 -6.205 -11.548 1.00 88.31 77 GLY A C 1
ATOM 563 O O . GLY A 1 77 ? 14.790 -6.251 -12.717 1.00 88.31 77 GLY A O 1
ATOM 564 N N . LEU A 1 78 ? 14.703 -5.165 -10.755 1.00 90.00 78 LEU A N 1
ATOM 565 C CA . LEU A 1 78 ? 15.454 -3.966 -11.140 1.00 90.00 78 LEU A CA 1
ATOM 566 C C . LEU A 1 78 ? 16.828 -3.865 -10.454 1.00 90.00 78 LEU A C 1
ATOM 568 O O . LEU A 1 78 ? 17.317 -2.763 -10.219 1.00 90.00 78 LEU A O 1
ATOM 572 N N . HIS A 1 79 ? 17.455 -4.990 -10.099 1.00 87.25 79 HIS A N 1
ATOM 573 C CA . HIS A 1 79 ? 18.819 -5.004 -9.542 1.00 87.25 79 HIS A CA 1
ATOM 574 C C . HIS A 1 79 ? 19.002 -4.092 -8.316 1.00 87.25 79 HIS A C 1
ATOM 576 O O . HIS A 1 79 ? 19.999 -3.392 -8.173 1.00 87.25 79 HIS A O 1
ATOM 582 N N . HIS A 1 80 ? 18.032 -4.132 -7.402 1.00 88.19 80 HIS A N 1
ATOM 583 C CA . HIS A 1 80 ? 17.996 -3.368 -6.155 1.00 88.19 80 HIS A CA 1
ATOM 584 C C . HIS A 1 80 ? 17.698 -1.864 -6.278 1.00 88.19 80 HIS A C 1
ATOM 586 O O . HIS A 1 80 ? 17.783 -1.160 -5.268 1.00 88.19 80 HIS A O 1
ATOM 592 N N . GLU A 1 81 ? 17.245 -1.373 -7.435 1.00 89.38 81 GLU A N 1
ATOM 593 C CA . GLU A 1 81 ? 16.722 -0.005 -7.551 1.00 89.38 81 GLU A CA 1
ATOM 594 C C . GLU A 1 81 ? 15.411 0.163 -6.763 1.00 89.38 81 GLU A C 1
ATOM 596 O O . GLU A 1 81 ? 14.455 -0.601 -6.916 1.00 89.38 81 GLU A O 1
ATOM 601 N N . GLN A 1 82 ? 15.361 1.183 -5.901 1.00 93.12 82 GLN A N 1
ATOM 602 C CA . GLN A 1 82 ? 14.211 1.460 -5.024 1.00 93.12 82 GLN A CA 1
ATOM 603 C C . GLN A 1 82 ? 13.499 2.779 -5.346 1.00 93.12 82 GLN A C 1
ATOM 605 O O . GLN A 1 82 ? 12.334 2.942 -4.969 1.00 93.12 82 GLN A O 1
ATOM 610 N N . ASP A 1 83 ? 14.161 3.693 -6.059 1.00 93.25 83 ASP A N 1
ATOM 611 C CA . ASP A 1 83 ? 13.619 5.005 -6.408 1.00 93.25 83 ASP A CA 1
ATOM 612 C C . ASP A 1 83 ? 12.640 4.892 -7.583 1.00 93.25 83 ASP A C 1
ATOM 614 O O . ASP A 1 83 ? 13.014 4.554 -8.708 1.00 93.25 83 ASP A O 1
ATOM 618 N N . MET A 1 84 ? 11.375 5.237 -7.347 1.00 92.81 84 MET A N 1
ATOM 619 C CA . MET A 1 84 ? 10.310 5.165 -8.352 1.00 92.81 84 MET A CA 1
ATOM 620 C C . MET A 1 84 ? 10.545 6.093 -9.550 1.00 92.81 84 MET A C 1
ATOM 622 O O . MET A 1 84 ? 9.969 5.875 -10.615 1.00 92.81 84 MET A O 1
ATOM 626 N N . ARG A 1 85 ? 11.384 7.129 -9.415 1.00 91.81 85 ARG A N 1
ATOM 627 C CA . ARG A 1 85 ? 11.744 8.036 -10.524 1.00 91.81 85 ARG A CA 1
ATOM 628 C C . ARG A 1 85 ? 12.599 7.345 -11.585 1.00 91.81 85 ARG A C 1
ATOM 630 O O . ARG A 1 85 ? 12.607 7.780 -12.731 1.00 91.81 85 ARG A O 1
ATOM 637 N N . ARG A 1 86 ? 13.281 6.264 -11.202 1.00 88.38 86 ARG A N 1
ATOM 638 C CA . ARG A 1 86 ? 14.109 5.419 -12.073 1.00 88.38 86 ARG A CA 1
ATOM 639 C C . ARG A 1 86 ? 13.375 4.168 -12.556 1.00 88.38 86 ARG A C 1
ATOM 641 O O . ARG A 1 86 ? 13.935 3.374 -13.299 1.00 88.38 86 ARG A O 1
ATOM 648 N N . MET A 1 87 ? 12.119 3.997 -12.153 1.00 91.31 87 MET A N 1
ATOM 649 C CA . MET A 1 87 ? 11.237 2.917 -12.594 1.00 91.31 87 MET A CA 1
ATOM 650 C C . MET A 1 87 ? 10.316 3.397 -13.721 1.00 91.31 87 MET A C 1
ATOM 652 O O . MET A 1 87 ? 10.288 4.578 -14.069 1.00 91.31 87 MET A O 1
ATOM 656 N N . GLY A 1 88 ? 9.520 2.492 -14.282 1.00 91.94 88 GLY A N 1
ATOM 657 C CA . GLY A 1 88 ? 8.484 2.831 -15.256 1.00 91.94 88 GLY A CA 1
ATOM 658 C C . GLY A 1 88 ? 8.335 1.771 -16.334 1.00 91.94 88 GLY A C 1
ATOM 659 O O . GLY A 1 88 ? 9.295 1.095 -16.694 1.00 91.94 88 GLY A O 1
ATOM 660 N N . GLY A 1 89 ? 7.116 1.609 -16.846 1.00 91.06 89 GLY A N 1
ATOM 661 C CA . GLY A 1 89 ? 6.831 0.667 -17.934 1.00 91.06 89 GLY A CA 1
ATOM 662 C C . GLY A 1 89 ? 6.962 -0.820 -17.566 1.00 91.06 89 GLY A C 1
ATOM 663 O O . GLY A 1 89 ? 6.876 -1.672 -18.451 1.00 91.06 89 GLY A O 1
ATOM 664 N N . LEU A 1 90 ? 7.114 -1.156 -16.279 1.00 92.44 90 LEU A N 1
ATOM 665 C CA . LEU A 1 90 ? 7.367 -2.526 -15.813 1.00 92.44 90 LEU A CA 1
ATOM 666 C C . LEU A 1 90 ? 6.229 -3.511 -16.096 1.00 92.44 90 LEU A C 1
ATOM 668 O O . LEU A 1 90 ? 6.472 -4.713 -16.116 1.00 92.44 90 LEU A O 1
ATOM 672 N N . ARG A 1 91 ? 5.003 -3.041 -16.372 1.00 92.44 91 ARG A N 1
ATOM 673 C CA . ARG A 1 91 ? 3.846 -3.918 -16.646 1.00 92.44 91 ARG A CA 1
ATOM 674 C C . ARG A 1 91 ? 4.079 -4.921 -17.786 1.00 92.44 91 ARG A C 1
ATOM 676 O O . ARG A 1 91 ? 3.439 -5.963 -17.808 1.00 92.44 91 ARG A O 1
ATOM 683 N N . LYS A 1 92 ? 4.952 -4.586 -18.747 1.00 89.75 92 LYS A N 1
ATOM 684 C CA . LYS A 1 92 ? 5.279 -5.448 -19.896 1.00 89.75 92 LYS A CA 1
ATOM 685 C C . LYS A 1 92 ? 6.204 -6.602 -19.504 1.00 89.75 92 LYS A C 1
ATOM 687 O O . LYS A 1 92 ? 6.104 -7.681 -20.070 1.00 89.75 92 LYS A O 1
ATOM 692 N N . TYR A 1 93 ? 7.098 -6.341 -18.553 1.00 90.75 93 TYR A N 1
ATOM 693 C CA . TYR A 1 93 ? 8.165 -7.246 -18.137 1.00 90.75 93 TYR A CA 1
ATOM 694 C C . TYR A 1 93 ? 7.757 -8.098 -16.930 1.00 90.75 93 TYR A C 1
ATOM 696 O O . TYR A 1 93 ? 8.186 -9.241 -16.804 1.00 90.75 93 TYR A O 1
ATOM 704 N N . MET A 1 94 ? 6.909 -7.543 -16.057 1.00 93.06 94 MET A N 1
ATOM 705 C CA . MET A 1 94 ? 6.451 -8.174 -14.820 1.00 93.06 94 MET A CA 1
ATOM 706 C C . MET A 1 94 ? 4.913 -8.127 -14.665 1.00 93.06 94 MET A C 1
ATOM 708 O O . MET A 1 94 ? 4.396 -7.426 -13.784 1.00 93.06 94 MET A O 1
ATOM 712 N N . PRO A 1 95 ? 4.150 -8.822 -15.534 1.00 92.94 95 PRO A N 1
ATOM 713 C CA . PRO A 1 95 ? 2.687 -8.764 -15.549 1.00 92.94 95 PRO A CA 1
ATOM 714 C C . PRO A 1 95 ? 2.015 -9.389 -14.317 1.00 92.94 95 PRO A C 1
ATOM 716 O O . PRO A 1 95 ? 0.970 -8.900 -13.885 1.00 92.94 95 PRO A O 1
ATOM 719 N N . ILE A 1 96 ? 2.586 -10.441 -13.729 1.00 93.06 96 ILE A N 1
ATOM 720 C CA . ILE A 1 96 ? 2.033 -11.116 -12.546 1.00 93.06 96 ILE A CA 1
ATOM 721 C C . ILE A 1 96 ? 2.207 -10.208 -11.333 1.00 93.06 96 ILE A C 1
ATOM 723 O O . ILE A 1 96 ? 1.248 -9.956 -10.598 1.00 93.06 96 ILE A O 1
ATOM 727 N N . THR A 1 97 ? 3.409 -9.664 -11.155 1.00 94.25 97 THR A N 1
ATOM 728 C CA . THR A 1 97 ? 3.710 -8.707 -10.082 1.00 94.25 97 THR A CA 1
ATOM 729 C C . THR A 1 97 ? 2.859 -7.447 -10.208 1.00 94.25 97 THR A C 1
ATOM 731 O O . THR A 1 97 ? 2.321 -6.958 -9.217 1.00 94.25 97 THR A O 1
ATOM 734 N N . TRP A 1 98 ? 2.659 -6.948 -11.429 1.00 95.00 98 TRP A N 1
ATOM 735 C CA . TRP A 1 98 ? 1.755 -5.830 -11.691 1.00 95.00 98 TRP A CA 1
ATOM 736 C C . TRP A 1 98 ? 0.308 -6.145 -11.296 1.00 95.00 98 TRP A C 1
ATOM 738 O O . TRP A 1 98 ? -0.285 -5.396 -10.522 1.00 95.00 98 TRP A O 1
ATOM 748 N N . LEU A 1 99 ? -0.256 -7.256 -11.783 1.00 93.75 99 LEU A N 1
ATOM 749 C CA . LEU A 1 99 ? -1.659 -7.615 -11.546 1.00 93.75 99 LEU A CA 1
ATOM 750 C C . LEU A 1 99 ? -1.946 -7.791 -10.055 1.00 93.75 99 LEU A C 1
ATOM 752 O O . LEU A 1 99 ? -2.944 -7.312 -9.514 1.00 93.75 99 LEU A O 1
ATOM 756 N N . THR A 1 100 ? -1.032 -8.467 -9.378 1.00 93.31 100 THR A N 1
ATOM 757 C CA . THR A 1 100 ? -1.134 -8.694 -7.949 1.00 93.31 100 THR A CA 1
ATOM 758 C C . THR A 1 100 ? -0.913 -7.407 -7.163 1.00 93.31 100 THR A C 1
ATOM 760 O O . THR A 1 100 ? -1.742 -7.092 -6.322 1.00 93.31 100 THR A O 1
ATOM 763 N N . MET A 1 101 ? 0.088 -6.570 -7.448 1.00 94.44 101 MET A N 1
ATOM 764 C CA . MET A 1 101 ? 0.185 -5.253 -6.796 1.00 94.44 101 MET A CA 1
ATOM 765 C C . MET A 1 101 ? -1.053 -4.382 -7.053 1.00 94.44 101 MET A C 1
ATOM 767 O O . MET A 1 101 ? -1.497 -3.687 -6.139 1.00 94.44 101 MET A O 1
ATOM 771 N N . CYS A 1 102 ? -1.667 -4.469 -8.237 1.00 92.81 102 CYS A N 1
ATOM 772 C CA . CYS A 1 102 ? -2.931 -3.802 -8.544 1.00 92.81 102 CYS A CA 1
ATOM 773 C C . CYS A 1 102 ? -4.065 -4.240 -7.611 1.00 92.81 102 CYS A C 1
ATOM 775 O O . CYS A 1 102 ? -4.772 -3.376 -7.101 1.00 92.81 102 CYS A O 1
ATOM 777 N N . ALA A 1 103 ? -4.221 -5.534 -7.317 1.00 91.00 103 ALA A N 1
ATOM 778 C CA . ALA A 1 103 ? -5.242 -5.992 -6.369 1.00 91.00 103 ALA A CA 1
ATOM 779 C C . ALA A 1 103 ? -5.061 -5.367 -4.967 1.00 91.00 103 ALA A C 1
ATOM 781 O O . ALA A 1 103 ? -6.032 -4.944 -4.342 1.00 91.00 103 ALA A O 1
ATOM 782 N N . GLY A 1 104 ? -3.818 -5.235 -4.497 1.00 90.62 104 GLY A N 1
ATOM 783 C CA . GLY A 1 104 ? -3.503 -4.650 -3.189 1.00 90.62 104 GLY A CA 1
ATOM 784 C C . GLY A 1 104 ? -3.676 -3.131 -3.180 1.00 90.62 104 GLY A C 1
ATOM 785 O O . GLY A 1 104 ? -4.172 -2.561 -2.210 1.00 90.62 104 GLY A O 1
ATOM 786 N N . TRP A 1 105 ? -3.325 -2.475 -4.288 1.00 92.06 105 TRP A N 1
ATOM 787 C CA . TRP A 1 105 ? -3.545 -1.046 -4.505 1.00 92.06 105 TRP A CA 1
ATOM 788 C C . TRP A 1 105 ? -5.037 -0.696 -4.503 1.00 92.06 105 TRP A C 1
ATOM 790 O O . TRP A 1 105 ? -5.465 0.205 -3.782 1.00 92.06 105 TRP A O 1
ATOM 800 N N . LEU A 1 106 ? -5.849 -1.441 -5.251 1.00 89.69 106 LEU A N 1
ATOM 801 C CA . LEU A 1 106 ? -7.295 -1.232 -5.295 1.00 89.69 106 LEU A CA 1
ATOM 802 C C . LEU A 1 106 ? -7.940 -1.513 -3.931 1.00 89.69 106 LEU A C 1
ATOM 804 O O . LEU A 1 106 ? -8.823 -0.765 -3.500 1.00 89.69 106 LEU A O 1
ATOM 808 N N . ALA A 1 107 ? -7.439 -2.522 -3.208 1.00 86.62 107 ALA A N 1
ATOM 809 C CA . ALA A 1 107 ? -7.859 -2.808 -1.843 1.00 86.62 107 ALA A CA 1
ATOM 810 C C . ALA A 1 107 ? -7.544 -1.666 -0.870 1.00 86.62 107 ALA A C 1
ATOM 812 O O . ALA A 1 107 ? -8.439 -1.255 -0.136 1.00 86.62 107 ALA A O 1
ATOM 813 N N . ILE A 1 108 ? -6.334 -1.096 -0.872 1.00 87.88 108 ILE A N 1
ATOM 814 C CA . ILE A 1 108 ? -6.004 0.005 0.049 1.00 87.88 108 ILE A CA 1
ATOM 815 C C . ILE A 1 108 ? -6.708 1.320 -0.319 1.00 87.88 108 ILE A C 1
ATOM 817 O O . ILE A 1 108 ? -7.087 2.081 0.579 1.00 87.88 108 ILE A O 1
ATOM 821 N N . CYS A 1 109 ? -6.929 1.584 -1.609 1.00 85.19 109 CYS A N 1
ATOM 822 C CA . CYS A 1 109 ? -7.686 2.747 -2.080 1.00 85.19 109 CYS A CA 1
ATOM 823 C C . CYS A 1 109 ? -9.173 2.678 -1.715 1.00 85.19 109 CYS A C 1
ATOM 825 O O . CYS A 1 109 ? -9.822 3.717 -1.658 1.00 85.19 109 CYS A O 1
ATOM 827 N N . GLY A 1 110 ? -9.698 1.485 -1.424 1.00 76.44 110 GLY A N 1
ATOM 828 C CA . GLY A 1 110 ? -11.105 1.296 -1.090 1.00 76.44 110 GLY A CA 1
ATOM 829 C C . GLY A 1 110 ? -12.018 1.482 -2.298 1.00 76.44 110 GLY A C 1
ATOM 830 O O . GLY A 1 110 ? -13.059 2.115 -2.183 1.00 76.44 110 GLY A O 1
ATOM 831 N N . VAL A 1 111 ? -11.622 0.957 -3.461 1.00 73.12 111 VAL A N 1
ATOM 832 C CA . VAL A 1 111 ? -12.479 0.955 -4.656 1.00 73.12 111 VAL A CA 1
ATOM 833 C C . VAL A 1 111 ? -13.709 0.074 -4.388 1.00 73.12 111 VAL A C 1
ATOM 835 O O . VAL A 1 111 ? -13.533 -1.037 -3.877 1.00 73.12 111 VAL A O 1
ATOM 838 N N . PRO A 1 112 ? -14.939 0.527 -4.712 1.00 54.66 112 PRO A N 1
ATOM 839 C CA . PRO A 1 112 ? -16.143 -0.291 -4.564 1.00 54.66 112 PRO A CA 1
ATOM 840 C C . PRO A 1 112 ? -15.945 -1.605 -5.328 1.00 54.66 112 PRO A C 1
ATOM 842 O O . PRO A 1 112 ? -15.573 -1.553 -6.495 1.00 54.66 112 PRO A O 1
ATOM 845 N N . ILE A 1 113 ? -16.137 -2.743 -4.637 1.00 57.78 113 ILE A N 1
ATOM 846 C CA . ILE A 1 113 ? -15.779 -4.153 -4.964 1.00 57.78 113 ILE A CA 1
ATOM 847 C C . ILE A 1 113 ? -14.668 -4.715 -4.051 1.00 57.78 113 ILE A C 1
ATOM 849 O O . ILE A 1 113 ? -14.722 -5.890 -3.693 1.00 57.78 113 ILE A O 1
ATOM 853 N N . PHE A 1 114 ? -13.699 -3.908 -3.608 1.00 56.97 114 PHE A N 1
ATOM 854 C CA . PHE A 1 114 ? -12.582 -4.389 -2.785 1.00 56.97 114 PHE A CA 1
ATOM 855 C C . PHE A 1 114 ? -12.803 -4.198 -1.279 1.00 56.97 114 PHE A C 1
ATOM 857 O O . PHE A 1 114 ? -13.476 -3.274 -0.824 1.00 56.97 114 PHE A O 1
ATOM 864 N N . ALA A 1 115 ? -12.146 -5.050 -0.487 1.00 55.94 115 ALA A N 1
ATOM 865 C CA . ALA A 1 115 ? -12.230 -5.103 0.974 1.00 55.94 115 ALA A CA 1
ATOM 866 C C . ALA A 1 115 ? -12.115 -3.754 1.703 1.00 55.94 115 ALA A C 1
ATOM 868 O O . ALA A 1 115 ? -12.793 -3.512 2.703 1.00 55.94 115 ALA A O 1
ATOM 869 N N . GLY A 1 116 ? -11.237 -2.872 1.217 1.00 55.19 116 GLY A N 1
ATOM 870 C CA . GLY A 1 116 ? -10.982 -1.591 1.866 1.00 55.19 116 GLY A CA 1
ATOM 871 C C . GLY A 1 116 ? -12.127 -0.593 1.745 1.00 55.19 116 GLY A C 1
ATOM 872 O O . GLY A 1 116 ? -12.163 0.332 2.551 1.00 55.19 116 GLY A O 1
ATOM 873 N N . PHE A 1 117 ? -13.065 -0.778 0.807 1.00 64.81 117 PHE A N 1
ATOM 874 C CA . PHE A 1 117 ? -14.250 0.075 0.685 1.00 64.81 117 PHE A CA 1
ATOM 875 C C . PHE A 1 117 ? -15.148 -0.096 1.911 1.00 64.81 117 PHE A C 1
ATOM 877 O O . PHE A 1 117 ? -15.366 0.854 2.653 1.00 64.81 117 PHE A O 1
ATOM 884 N N . PHE A 1 118 ? -15.563 -1.333 2.197 1.00 59.81 118 PHE A N 1
ATOM 885 C CA . PHE A 1 118 ? -16.481 -1.646 3.298 1.00 59.81 118 PHE A CA 1
ATOM 886 C C . PHE A 1 118 ? -15.922 -1.267 4.669 1.00 59.81 118 PHE A C 1
ATOM 888 O O . PHE A 1 118 ? -16.652 -0.824 5.551 1.00 59.81 118 PHE A O 1
ATOM 895 N N . SER A 1 119 ? -14.607 -1.401 4.840 1.00 58.50 119 SER A N 1
ATOM 896 C CA . SER A 1 119 ? -13.959 -1.048 6.094 1.00 58.50 119 SER A CA 1
ATOM 897 C C . SER A 1 119 ? -13.769 0.465 6.275 1.00 58.50 119 SER A C 1
ATOM 899 O O . SER A 1 119 ? -13.805 0.939 7.406 1.00 58.50 119 SER A O 1
ATOM 901 N N . LYS A 1 120 ? -13.592 1.232 5.187 1.00 68.81 120 LYS A N 1
ATOM 902 C CA . LYS A 1 120 ? -13.465 2.700 5.243 1.00 68.81 120 LYS A CA 1
ATOM 903 C C . LYS A 1 120 ? -14.821 3.409 5.268 1.00 68.81 120 LYS A C 1
ATOM 905 O O . LYS A 1 120 ? -14.940 4.436 5.929 1.00 68.81 120 LYS A O 1
ATOM 910 N N . ASP A 1 121 ? -15.846 2.858 4.625 1.00 62.22 121 ASP A N 1
ATOM 911 C CA . ASP A 1 121 ? -17.182 3.466 4.537 1.00 62.22 121 ASP A CA 1
ATOM 912 C C . ASP A 1 121 ? -17.851 3.632 5.917 1.00 62.22 121 ASP A C 1
ATOM 914 O O . ASP A 1 121 ? -18.357 4.706 6.247 1.00 62.22 121 ASP A O 1
ATOM 918 N N . GLN A 1 122 ? -17.719 2.631 6.799 1.00 60.28 122 GLN A N 1
ATOM 919 C CA . GLN A 1 122 ? -18.264 2.679 8.167 1.00 60.28 122 GLN A CA 1
ATOM 920 C C . GLN A 1 122 ? -17.649 3.786 9.047 1.00 60.28 122 GLN A C 1
ATOM 922 O O . GLN A 1 122 ? -18.275 4.241 10.007 1.00 60.28 122 GLN A O 1
ATOM 927 N N . ILE A 1 123 ? -16.425 4.227 8.736 1.00 61.00 123 ILE A N 1
ATOM 928 C CA . ILE A 1 123 ? -15.695 5.266 9.481 1.00 61.00 123 ILE A CA 1
ATOM 929 C C . ILE A 1 123 ? -15.891 6.644 8.823 1.00 61.00 123 ILE A C 1
ATOM 931 O O . ILE A 1 123 ? -15.998 7.656 9.526 1.00 61.00 123 ILE A O 1
ATOM 935 N N . LEU A 1 124 ? -15.998 6.687 7.487 1.00 63.75 124 LEU A N 1
ATOM 936 C CA . LEU A 1 124 ? -16.254 7.901 6.702 1.00 63.75 124 LEU A CA 1
ATOM 937 C C . LEU A 1 124 ? -17.586 8.558 7.067 1.00 63.75 124 LEU A C 1
ATOM 939 O O . LEU A 1 124 ? -17.628 9.775 7.234 1.00 63.75 124 LEU A O 1
ATOM 943 N N . TRP A 1 125 ? -18.643 7.765 7.272 1.00 59.53 125 TRP A N 1
ATOM 944 C CA . TRP A 1 125 ? -19.955 8.281 7.685 1.00 59.53 125 TRP A CA 1
ATOM 945 C C . TRP A 1 125 ? -19.920 9.072 8.995 1.00 59.53 125 TRP A C 1
ATOM 947 O O . TRP A 1 125 ? -20.762 9.938 9.219 1.00 59.53 125 TRP A O 1
ATOM 957 N N . LYS A 1 126 ? -18.938 8.795 9.860 1.00 59.28 126 LYS A N 1
ATOM 958 C CA . LYS A 1 126 ? -18.801 9.447 11.165 1.00 59.28 126 LYS A CA 1
ATOM 959 C C . LYS A 1 126 ? -17.815 10.616 11.164 1.00 59.28 126 LYS A C 1
ATOM 961 O O . LYS A 1 126 ? -17.844 11.405 12.105 1.00 59.28 126 LYS A O 1
ATOM 966 N N . THR A 1 127 ? -16.923 10.735 10.169 1.00 68.44 127 THR A N 1
ATOM 967 C CA . THR A 1 127 ? -15.828 11.725 10.205 1.00 68.44 127 THR A CA 1
ATOM 968 C C . THR A 1 127 ? -15.405 12.252 8.824 1.00 68.44 127 THR A C 1
ATOM 970 O O . THR A 1 127 ? -14.903 11.521 7.972 1.00 68.44 127 THR A O 1
ATOM 973 N N . PHE A 1 128 ? -15.480 13.575 8.633 1.00 75.69 128 PHE A N 1
ATOM 974 C CA . PHE A 1 128 ? -14.995 14.241 7.411 1.00 75.69 128 PHE A CA 1
ATOM 975 C C . PHE A 1 128 ? -13.466 14.131 7.238 1.00 75.69 128 PHE A C 1
ATOM 977 O O . PHE A 1 128 ? -12.961 13.957 6.130 1.00 75.69 128 PHE A O 1
ATOM 984 N N . ILE A 1 129 ? -12.711 14.155 8.342 1.00 77.81 129 ILE A N 1
ATOM 985 C CA . ILE A 1 129 ? -11.242 14.014 8.330 1.00 77.81 129 ILE A CA 1
ATOM 986 C C . ILE A 1 129 ? -10.810 12.646 7.778 1.00 77.81 129 ILE A C 1
ATOM 988 O O . ILE A 1 129 ? -9.800 12.538 7.070 1.00 77.81 129 ILE A O 1
ATOM 992 N N . GLY A 1 130 ? -11.597 11.602 8.054 1.00 75.56 130 GLY A N 1
ATOM 993 C CA . GLY A 1 130 ? -11.381 10.279 7.486 1.00 75.56 130 GLY A CA 1
ATOM 994 C C . GLY A 1 130 ? -11.463 10.290 5.956 1.00 75.56 130 GLY A C 1
ATOM 995 O O . GLY A 1 130 ? -10.609 9.696 5.298 1.00 75.56 130 GLY A O 1
ATOM 996 N N . ALA A 1 131 ? -12.419 11.024 5.377 1.00 79.38 131 ALA A N 1
ATOM 997 C CA . ALA A 1 131 ? -12.552 11.157 3.924 1.00 79.38 131 ALA A CA 1
ATOM 998 C C . ALA A 1 131 ? -11.312 11.800 3.286 1.00 79.38 131 ALA A C 1
ATOM 1000 O O . ALA A 1 131 ? -10.776 11.279 2.306 1.00 79.38 131 ALA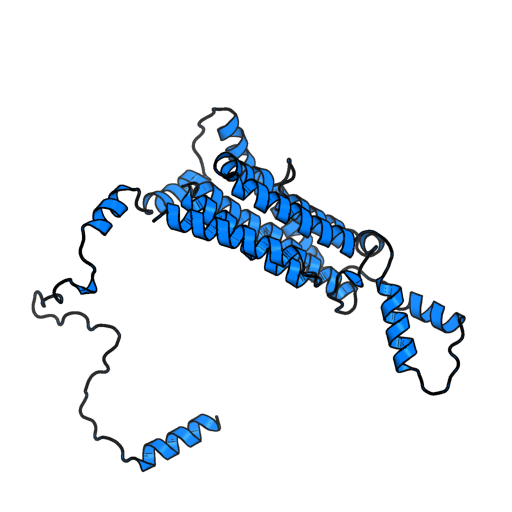 A O 1
ATOM 1001 N N . VAL A 1 132 ? -10.798 12.879 3.885 1.00 83.81 132 VAL A N 1
ATOM 1002 C CA . VAL A 1 132 ? -9.585 13.562 3.402 1.00 83.81 132 VAL A CA 1
ATOM 1003 C C . VAL A 1 132 ? -8.371 12.632 3.455 1.00 83.81 132 VAL A C 1
ATOM 1005 O O . VAL A 1 132 ? -7.623 12.529 2.485 1.00 83.81 132 VAL A O 1
ATOM 1008 N N . THR A 1 133 ? -8.196 11.891 4.550 1.00 82.94 133 THR A N 1
ATOM 1009 C CA . THR A 1 133 ? -7.079 10.939 4.692 1.00 82.94 133 THR A CA 1
ATOM 1010 C C . THR A 1 133 ? -7.189 9.790 3.686 1.00 82.94 133 THR A C 1
ATOM 1012 O O . THR A 1 133 ? -6.186 9.372 3.096 1.00 82.94 133 THR A O 1
ATOM 1015 N N . ALA A 1 134 ? -8.401 9.274 3.461 1.00 84.25 134 ALA A N 1
ATOM 1016 C CA . ALA A 1 134 ? -8.649 8.234 2.470 1.00 84.25 134 ALA A CA 1
ATOM 1017 C C . ALA A 1 134 ? -8.308 8.722 1.054 1.00 84.25 134 ALA A C 1
ATOM 1019 O O . ALA A 1 134 ? -7.639 8.000 0.312 1.00 84.25 134 ALA A O 1
ATOM 1020 N N . LEU A 1 135 ? -8.676 9.963 0.718 1.00 86.44 135 LEU A N 1
ATOM 1021 C CA . LEU A 1 135 ? -8.330 10.591 -0.556 1.00 86.44 135 LEU A CA 1
ATOM 1022 C C . LEU A 1 135 ? -6.814 10.751 -0.719 1.00 86.44 135 LEU A C 1
ATOM 1024 O O . LEU A 1 135 ? -6.268 10.336 -1.738 1.00 86.44 135 LEU A O 1
ATOM 1028 N N . LEU A 1 136 ? -6.114 11.284 0.289 1.00 88.69 136 LEU A N 1
ATOM 1029 C CA . LEU A 1 136 ? -4.649 11.412 0.250 1.00 88.69 136 LEU A CA 1
ATOM 1030 C C . LEU A 1 136 ? -3.977 10.047 0.057 1.00 88.69 136 LEU A C 1
ATOM 1032 O O . LEU A 1 136 ? -3.050 9.923 -0.743 1.00 88.69 136 LEU A O 1
ATOM 1036 N N . THR A 1 137 ? -4.498 9.014 0.725 1.00 90.50 137 THR A N 1
ATOM 1037 C CA . THR A 1 137 ? -4.055 7.623 0.554 1.00 90.50 137 THR A CA 1
ATOM 1038 C C . THR A 1 137 ? -4.224 7.134 -0.871 1.00 90.50 137 THR A C 1
ATOM 1040 O O . THR A 1 137 ? -3.288 6.571 -1.441 1.00 90.50 137 THR A O 1
ATOM 1043 N N . ALA A 1 138 ? -5.380 7.394 -1.476 1.00 90.19 138 ALA A N 1
ATOM 1044 C CA . ALA A 1 138 ? -5.606 7.052 -2.869 1.00 90.19 138 ALA A CA 1
ATOM 1045 C C . ALA A 1 138 ? -4.632 7.787 -3.801 1.00 90.19 138 ALA A C 1
ATOM 1047 O O . ALA A 1 138 ? -4.084 7.162 -4.709 1.00 90.19 138 ALA A O 1
ATOM 1048 N N . VAL A 1 139 ? -4.354 9.071 -3.555 1.00 92.38 139 VAL A N 1
ATOM 1049 C CA . VAL A 1 139 ? -3.435 9.877 -4.375 1.00 92.38 139 VAL A CA 1
ATOM 1050 C C . VAL A 1 139 ? -2.012 9.319 -4.344 1.00 92.38 139 VAL A C 1
ATOM 1052 O O . VAL A 1 139 ? -1.468 8.999 -5.405 1.00 92.38 139 VAL A O 1
ATOM 1055 N N . TYR A 1 140 ? -1.394 9.157 -3.167 1.00 93.38 140 TYR A N 1
ATOM 1056 C CA . TYR A 1 140 ? 0.008 8.714 -3.123 1.00 93.38 140 TYR A CA 1
ATOM 1057 C C . TYR A 1 140 ? 0.177 7.242 -3.524 1.00 93.38 140 TYR A C 1
ATOM 1059 O O . TYR A 1 140 ? 1.200 6.889 -4.110 1.00 93.38 140 TYR A O 1
ATOM 1067 N N . MET A 1 141 ? -0.822 6.383 -3.284 1.00 94.62 141 MET A N 1
ATOM 1068 C CA . MET A 1 141 ? -0.768 4.993 -3.748 1.00 94.62 141 MET A CA 1
ATOM 1069 C C . MET A 1 141 ? -0.928 4.876 -5.260 1.00 94.62 141 MET A C 1
ATOM 1071 O O . MET A 1 141 ? -0.221 4.100 -5.901 1.00 94.62 141 MET A O 1
ATOM 1075 N N . THR A 1 142 ? -1.805 5.687 -5.851 1.00 93.88 142 THR A N 1
ATOM 1076 C CA . THR A 1 142 ? -1.933 5.763 -7.311 1.00 93.88 142 THR A CA 1
ATOM 1077 C C . THR A 1 142 ? -0.642 6.278 -7.935 1.00 93.88 142 THR A C 1
ATOM 1079 O O . THR A 1 142 ? -0.169 5.705 -8.914 1.00 93.88 142 THR A O 1
ATOM 1082 N N . ARG A 1 143 ? -0.017 7.302 -7.334 1.00 95.19 143 ARG A N 1
ATOM 1083 C CA . ARG A 1 143 ? 1.300 7.797 -7.755 1.00 95.19 143 ARG A CA 1
ATOM 1084 C C . ARG A 1 143 ? 2.343 6.679 -7.767 1.00 95.19 143 ARG A C 1
ATOM 1086 O O . ARG A 1 143 ? 3.039 6.544 -8.770 1.00 95.19 143 ARG A O 1
ATOM 1093 N N . LEU A 1 144 ? 2.427 5.875 -6.703 1.00 95.31 144 LEU A N 1
ATOM 1094 C CA . LEU A 1 144 ? 3.336 4.724 -6.639 1.00 95.31 144 LEU A CA 1
ATOM 1095 C C . LEU A 1 144 ? 3.101 3.775 -7.815 1.00 95.31 144 LEU A C 1
ATOM 1097 O O . LEU A 1 144 ? 4.026 3.482 -8.568 1.00 95.31 144 LEU A O 1
ATOM 1101 N N . MET A 1 145 ? 1.856 3.347 -8.023 1.00 95.56 145 MET A N 1
ATOM 1102 C CA . MET A 1 145 ? 1.536 2.387 -9.081 1.00 95.56 145 MET A CA 1
ATOM 1103 C C . MET A 1 145 ? 1.835 2.933 -10.477 1.00 95.56 145 MET A C 1
ATOM 1105 O O . MET A 1 145 ? 2.416 2.226 -11.305 1.00 95.56 145 MET A O 1
ATOM 1109 N N . VAL A 1 146 ? 1.483 4.193 -10.737 1.00 94.94 146 VAL A N 1
ATOM 1110 C CA . VAL A 1 146 ? 1.720 4.847 -12.028 1.00 94.94 146 VAL A CA 1
ATOM 1111 C C . VAL A 1 146 ? 3.213 5.020 -12.293 1.00 94.94 146 VAL A C 1
ATOM 1113 O O . VAL A 1 146 ? 3.666 4.694 -13.388 1.00 94.94 146 VAL A O 1
ATOM 1116 N N . MET A 1 147 ? 3.991 5.484 -11.312 1.00 93.62 147 MET A N 1
ATOM 1117 C CA . MET A 1 147 ? 5.432 5.685 -11.489 1.00 93.62 147 MET A CA 1
ATOM 1118 C C . MET A 1 147 ? 6.180 4.365 -11.692 1.00 93.62 147 MET A C 1
ATOM 1120 O O . MET A 1 147 ? 7.073 4.309 -12.537 1.00 93.62 147 MET A O 1
ATOM 1124 N N . THR A 1 148 ? 5.789 3.304 -10.983 1.00 93.94 148 THR A N 1
ATOM 1125 C CA . THR A 1 148 ? 6.432 1.989 -11.078 1.00 93.94 148 THR A CA 1
ATOM 1126 C C . THR A 1 148 ? 6.074 1.252 -12.372 1.00 93.94 148 THR A C 1
ATOM 1128 O O . THR A 1 148 ? 6.964 0.809 -13.098 1.00 93.94 148 THR A O 1
ATOM 1131 N N . PHE A 1 149 ? 4.787 1.122 -12.707 1.00 93.81 149 PHE A N 1
ATOM 1132 C CA . PHE A 1 149 ? 4.348 0.205 -13.769 1.00 93.81 149 PHE A CA 1
ATOM 1133 C C . PHE A 1 149 ? 3.961 0.874 -15.087 1.00 93.81 149 PHE A C 1
ATOM 1135 O O . PHE A 1 149 ? 3.989 0.216 -16.132 1.00 93.81 149 PHE A O 1
ATOM 1142 N N . TRP A 1 150 ? 3.621 2.163 -15.065 1.00 93.56 150 TRP A N 1
ATOM 1143 C CA . TRP A 1 150 ? 3.181 2.916 -16.240 1.00 93.56 150 TRP A CA 1
ATOM 1144 C C . TRP A 1 150 ? 4.205 3.969 -16.691 1.00 93.56 150 TRP A C 1
ATOM 1146 O O . TRP A 1 150 ? 5.209 4.241 -16.030 1.00 93.56 150 TRP A O 1
ATOM 1156 N N . GLY A 1 151 ? 3.956 4.527 -17.881 1.00 89.56 151 GLY A N 1
ATOM 1157 C CA . GLY A 1 151 ? 4.771 5.538 -18.563 1.00 89.56 151 GLY A CA 1
ATOM 1158 C C . GLY A 1 151 ? 6.032 4.989 -19.250 1.00 89.56 151 GLY A C 1
ATOM 1159 O O . GLY A 1 151 ? 6.130 3.795 -19.521 1.00 89.56 151 GLY A O 1
ATOM 1160 N N . THR A 1 152 ? 6.988 5.878 -19.542 1.00 86.38 152 THR A N 1
ATOM 1161 C CA . THR A 1 152 ? 8.273 5.573 -20.204 1.00 86.38 152 THR A CA 1
ATOM 1162 C C . THR A 1 152 ? 9.196 4.672 -19.372 1.00 86.38 152 THR A C 1
ATOM 1164 O O . THR A 1 152 ? 9.119 4.662 -18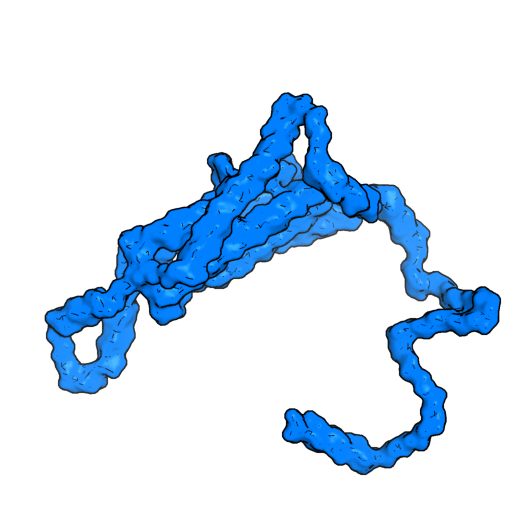.146 1.00 86.38 152 THR A O 1
ATOM 1167 N N . GLU A 1 153 ? 10.071 3.916 -20.031 1.00 88.19 153 GLU A N 1
ATOM 1168 C CA . GLU A 1 153 ? 11.018 2.981 -19.405 1.00 88.19 153 GLU A CA 1
ATOM 1169 C C . GLU A 1 153 ? 12.271 3.725 -18.904 1.00 88.19 153 GLU A C 1
ATOM 1171 O O . GLU A 1 153 ? 13.310 3.734 -19.557 1.00 88.19 153 GLU A O 1
ATOM 1176 N N . ARG A 1 154 ? 12.173 4.368 -17.733 1.00 86.75 154 ARG A N 1
ATOM 1177 C CA . ARG A 1 154 ? 13.252 5.210 -17.163 1.00 86.75 154 ARG A CA 1
ATOM 1178 C C . ARG A 1 154 ? 14.449 4.419 -16.621 1.00 86.75 154 ARG A C 1
ATOM 1180 O O . ARG A 1 154 ? 15.519 4.982 -16.414 1.00 86.75 154 ARG A O 1
ATOM 1187 N N . PHE A 1 155 ? 14.302 3.107 -16.435 1.00 81.50 155 PHE A N 1
ATOM 1188 C CA . PHE A 1 155 ? 15.372 2.240 -15.928 1.00 81.50 155 PHE A CA 1
ATOM 1189 C C . PHE A 1 155 ? 16.502 2.014 -16.949 1.00 81.50 155 PHE A C 1
ATOM 1191 O O . PHE A 1 155 ? 17.613 1.655 -16.561 1.00 81.50 155 PHE A O 1
ATOM 1198 N N . ARG A 1 156 ? 16.250 2.231 -18.250 1.00 76.00 156 ARG A N 1
ATOM 1199 C CA . ARG A 1 156 ? 17.263 2.072 -19.310 1.00 76.00 156 ARG A CA 1
ATOM 1200 C C . ARG A 1 156 ? 18.296 3.205 -19.296 1.00 76.00 156 ARG A C 1
ATOM 1202 O O . ARG A 1 156 ? 19.472 2.966 -19.536 1.00 76.00 156 ARG A O 1
ATOM 1209 N N . GLU A 1 157 ? 17.871 4.425 -18.975 1.00 70.12 157 GLU A N 1
ATOM 1210 C CA . GLU A 1 157 ? 18.723 5.625 -19.002 1.00 70.12 157 GLU A CA 1
ATOM 1211 C C . GLU A 1 157 ? 19.787 5.609 -17.895 1.00 70.12 157 GLU A C 1
ATOM 1213 O O . GLU A 1 157 ? 20.929 6.012 -18.111 1.00 70.12 157 GLU A O 1
ATOM 1218 N N . HIS A 1 158 ? 19.435 5.091 -16.716 1.00 64.62 158 HIS A N 1
ATOM 1219 C CA . HIS A 1 158 ? 20.330 5.079 -15.562 1.00 64.62 158 HIS A CA 1
ATOM 1220 C C . HIS A 1 158 ? 21.459 4.045 -15.678 1.00 64.62 158 HIS A C 1
ATOM 1222 O O . HIS A 1 158 ? 22.602 4.360 -15.351 1.00 64.62 158 HIS A O 1
ATOM 1228 N N . HIS A 1 159 ? 21.167 2.843 -16.185 1.00 63.50 159 HIS A N 1
ATOM 1229 C CA . HIS A 1 159 ? 22.196 1.823 -16.412 1.00 63.50 159 HIS A CA 1
ATOM 1230 C C . HIS A 1 159 ? 23.219 2.288 -17.452 1.00 63.50 159 HIS A C 1
ATOM 1232 O O . HIS A 1 159 ? 24.418 2.151 -17.232 1.00 63.50 159 HIS A O 1
ATOM 1238 N N . VAL A 1 160 ? 22.764 2.933 -18.531 1.00 60.16 160 VAL A N 1
ATOM 1239 C CA . VAL A 1 160 ? 23.663 3.528 -19.530 1.00 60.16 160 VAL A CA 1
ATOM 1240 C C . VAL A 1 160 ? 24.520 4.631 -18.903 1.00 60.16 160 VAL A C 1
ATOM 1242 O O . VAL A 1 160 ? 25.731 4.635 -19.095 1.00 60.16 160 VAL A O 1
ATOM 1245 N N . GLY A 1 161 ? 23.928 5.521 -18.098 1.00 59.94 161 GLY A N 1
ATOM 1246 C CA . GLY A 1 161 ? 24.672 6.572 -17.396 1.00 59.94 161 GLY A CA 1
ATOM 1247 C C . GLY A 1 161 ? 25.745 6.032 -16.443 1.00 59.94 161 GLY A C 1
ATOM 1248 O O . GLY A 1 161 ? 26.872 6.520 -16.459 1.00 59.94 161 GLY A O 1
ATOM 1249 N N . GLN A 1 162 ? 25.437 4.995 -15.655 1.00 60.56 162 GLN A N 1
ATOM 1250 C CA . GLN A 1 162 ? 26.411 4.379 -14.746 1.00 60.56 162 GLN A CA 1
ATOM 1251 C C . GLN A 1 162 ? 27.543 3.667 -15.487 1.00 60.56 162 GLN A C 1
ATOM 1253 O O . GLN A 1 162 ? 28.707 3.874 -15.146 1.00 60.56 162 GLN A O 1
ATOM 1258 N N . THR A 1 163 ? 27.226 2.859 -16.501 1.00 59.44 163 THR A N 1
ATOM 1259 C CA . THR A 1 163 ? 28.244 2.106 -17.243 1.00 59.44 163 THR A CA 1
ATOM 1260 C C . THR A 1 163 ? 29.152 3.031 -18.056 1.00 59.44 163 THR A C 1
ATOM 1262 O O . THR A 1 163 ? 30.363 2.827 -18.095 1.00 59.44 163 THR A O 1
ATOM 1265 N N . VAL A 1 164 ? 28.614 4.098 -18.653 1.00 60.88 164 VAL A N 1
ATOM 1266 C CA . VAL A 1 164 ? 29.425 5.082 -19.393 1.00 60.88 164 VAL A CA 1
ATOM 1267 C C . VAL A 1 164 ? 30.330 5.886 -18.450 1.00 60.88 164 VAL A C 1
ATOM 1269 O O . VAL A 1 164 ? 31.491 6.119 -18.778 1.00 60.88 164 VAL A O 1
ATOM 1272 N N . SER A 1 165 ? 29.857 6.264 -17.257 1.00 60.47 165 SER A N 1
ATOM 1273 C CA . SER A 1 165 ? 30.695 6.959 -16.267 1.00 60.47 165 SER A CA 1
ATOM 1274 C C . SER A 1 165 ? 31.783 6.073 -15.650 1.00 60.47 165 SER A C 1
ATOM 1276 O O . SER A 1 165 ? 32.852 6.583 -15.328 1.00 60.47 165 SER A O 1
ATOM 1278 N N . SER A 1 166 ? 31.557 4.763 -15.494 1.00 58.88 166 SER A N 1
ATOM 1279 C CA . SER A 1 166 ? 32.569 3.845 -14.945 1.00 58.88 166 SER A CA 1
ATOM 1280 C C . SER A 1 166 ? 33.651 3.448 -15.953 1.00 58.88 166 SER A C 1
ATOM 1282 O O . SER A 1 166 ? 34.751 3.083 -15.547 1.00 58.88 166 SER A O 1
ATOM 1284 N N . HIS A 1 167 ? 33.363 3.519 -17.256 1.00 57.31 167 HIS A N 1
ATOM 1285 C CA . HIS A 1 167 ? 34.291 3.156 -18.335 1.00 57.31 167 HIS A CA 1
ATOM 1286 C C . HIS A 1 167 ? 35.027 4.352 -18.960 1.00 57.31 167 HIS A C 1
ATOM 1288 O O . HIS A 1 167 ? 35.564 4.234 -20.058 1.00 57.31 167 HIS A O 1
ATOM 1294 N N . HIS A 1 168 ? 35.130 5.484 -18.256 1.00 53.06 168 HIS A N 1
ATOM 1295 C CA . HIS A 1 168 ? 35.947 6.630 -18.675 1.00 53.06 168 HIS A CA 1
ATOM 1296 C C . HIS A 1 168 ? 37.461 6.375 -18.485 1.00 53.06 168 HIS A C 1
ATOM 1298 O O . HIS A 1 168 ? 38.162 7.147 -17.842 1.00 53.06 168 HIS A O 1
ATOM 1304 N N . ASN A 1 169 ? 37.958 5.265 -19.036 1.00 51.06 169 ASN A N 1
ATOM 1305 C CA . ASN A 1 169 ? 39.363 5.036 -19.355 1.00 51.06 169 ASN A CA 1
ATOM 1306 C C . ASN A 1 169 ? 39.440 4.760 -20.870 1.00 51.06 169 ASN A C 1
ATOM 1308 O O . ASN A 1 169 ? 39.179 3.653 -21.330 1.00 51.06 169 ASN A O 1
ATOM 1312 N N . GLU A 1 170 ? 39.730 5.820 -21.624 1.00 49.31 170 GLU A N 1
ATOM 1313 C CA . GLU A 1 170 ? 40.361 5.859 -22.960 1.00 49.31 170 GLU A CA 1
ATOM 1314 C C . GLU A 1 170 ? 39.753 5.117 -24.173 1.00 49.31 170 GLU A C 1
ATOM 1316 O O . GLU A 1 170 ? 40.306 5.247 -25.262 1.00 49.31 170 GLU A O 1
ATOM 1321 N N . HIS A 1 171 ? 38.607 4.436 -24.088 1.00 54.12 171 HIS A N 1
ATOM 1322 C CA . HIS A 1 171 ? 37.959 3.864 -25.283 1.00 54.12 171 HIS A CA 1
ATOM 1323 C C . HIS A 1 171 ? 36.646 4.569 -25.653 1.00 54.12 171 HIS A C 1
ATOM 1325 O O . HIS A 1 171 ? 35.683 4.559 -24.886 1.00 54.12 171 HIS A O 1
ATOM 1331 N N . GLU A 1 172 ? 36.595 5.140 -26.865 1.00 56.78 172 GLU A N 1
ATOM 1332 C CA . GLU A 1 172 ? 35.355 5.580 -27.515 1.00 56.78 172 GLU A CA 1
ATOM 1333 C C . GLU A 1 172 ? 34.368 4.403 -27.560 1.00 56.78 172 GLU A C 1
ATOM 1335 O O . GLU A 1 172 ? 34.578 3.404 -28.250 1.00 56.78 172 GLU A O 1
ATOM 1340 N N . THR A 1 173 ? 33.299 4.493 -26.770 1.00 59.66 173 THR A N 1
ATOM 1341 C CA . THR A 1 173 ? 32.213 3.513 -26.790 1.00 59.66 173 THR A CA 1
ATOM 1342 C C . THR A 1 173 ? 31.347 3.791 -28.014 1.00 59.66 173 THR A C 1
ATOM 1344 O O . THR A 1 173 ? 30.683 4.820 -28.103 1.00 59.66 173 THR A O 1
ATOM 1347 N N . ASN A 1 174 ? 31.369 2.879 -28.987 1.00 68.94 174 ASN A N 1
ATOM 1348 C CA . ASN A 1 174 ? 30.561 2.999 -30.202 1.00 68.94 174 ASN A CA 1
ATOM 1349 C C . ASN A 1 174 ? 29.057 2.904 -29.880 1.00 68.94 174 ASN A C 1
ATOM 1351 O O . ASN A 1 174 ? 28.666 2.167 -28.971 1.00 68.94 174 ASN A O 1
ATOM 1355 N N . GLU A 1 175 ? 28.193 3.559 -30.671 1.00 66.06 175 GLU A N 1
ATOM 1356 C CA . GLU A 1 175 ? 26.725 3.493 -30.497 1.00 66.06 175 GLU A CA 1
ATOM 1357 C C . GLU A 1 175 ? 26.197 2.048 -30.443 1.00 66.06 175 GLU A C 1
ATOM 1359 O O . GLU A 1 175 ? 25.307 1.731 -29.655 1.00 66.06 175 GLU A O 1
ATOM 1364 N N . SER A 1 176 ? 26.821 1.132 -31.188 1.00 64.12 176 SER A N 1
ATOM 1365 C CA . SER A 1 176 ? 26.483 -0.295 -31.173 1.00 64.12 176 SER A CA 1
ATOM 1366 C C . SER A 1 176 ? 26.785 -0.998 -29.840 1.00 64.12 176 SER A C 1
ATOM 1368 O O . SER A 1 176 ? 26.103 -1.961 -29.487 1.00 64.12 176 SER A O 1
ATOM 1370 N N . GLN A 1 177 ? 27.775 -0.545 -29.064 1.00 64.38 177 GLN A N 1
ATOM 1371 C CA . GLN A 1 177 ? 28.040 -1.060 -27.712 1.00 64.38 177 GLN A CA 1
ATOM 1372 C C . GLN A 1 177 ? 27.042 -0.496 -26.695 1.00 64.38 177 GLN A C 1
ATOM 1374 O O . GLN A 1 177 ? 26.586 -1.231 -25.818 1.00 64.38 177 GLN A O 1
ATOM 1379 N N . ILE A 1 178 ? 26.656 0.774 -26.846 1.00 64.88 178 ILE A N 1
ATOM 1380 C CA . ILE A 1 178 ? 25.637 1.423 -26.010 1.00 64.88 178 ILE A CA 1
ATOM 1381 C C . ILE A 1 178 ? 24.277 0.736 -26.194 1.00 64.88 178 ILE A C 1
ATOM 1383 O O . ILE A 1 178 ? 23.592 0.458 -25.207 1.00 64.88 178 ILE A O 1
ATOM 1387 N N . ASP A 1 179 ? 23.906 0.383 -27.424 1.00 65.38 179 ASP A N 1
ATOM 1388 C CA . ASP A 1 179 ? 22.664 -0.350 -27.685 1.00 65.38 179 ASP A CA 1
ATOM 1389 C C . ASP A 1 179 ? 22.693 -1.780 -27.129 1.00 65.38 179 ASP A C 1
ATOM 1391 O O . ASP A 1 179 ? 21.716 -2.219 -26.522 1.00 65.38 179 ASP A O 1
ATOM 1395 N N . ASN A 1 180 ? 23.823 -2.489 -27.200 1.00 64.12 180 ASN A N 1
ATOM 1396 C CA . ASN A 1 180 ? 23.945 -3.802 -26.552 1.00 64.12 180 ASN A CA 1
ATOM 1397 C C . ASN A 1 180 ? 23.805 -3.719 -25.019 1.00 64.12 180 ASN A C 1
ATOM 1399 O O . ASN A 1 180 ? 23.126 -4.549 -24.413 1.00 64.12 180 ASN A O 1
ATOM 1403 N N . LEU A 1 181 ? 24.375 -2.689 -24.386 1.00 63.97 181 LEU A N 1
ATOM 1404 C CA . LEU A 1 181 ? 24.223 -2.431 -22.947 1.00 63.97 181 LEU A CA 1
ATOM 1405 C C . LEU A 1 181 ? 22.771 -2.122 -22.558 1.00 63.97 181 LEU A C 1
ATOM 1407 O O . LEU A 1 181 ? 22.299 -2.588 -21.521 1.00 63.97 181 LEU A O 1
ATOM 1411 N N . ARG A 1 182 ? 22.028 -1.409 -23.413 1.00 62.56 182 ARG A N 1
ATOM 1412 C CA . ARG A 1 182 ? 20.590 -1.143 -23.220 1.00 62.56 182 ARG A CA 1
ATOM 1413 C C . ARG A 1 182 ? 19.735 -2.409 -23.220 1.00 62.56 182 ARG A C 1
ATOM 1415 O O . ARG A 1 182 ? 18.651 -2.385 -22.638 1.00 62.56 182 ARG A O 1
ATOM 1422 N N . HIS A 1 183 ? 20.187 -3.482 -23.867 1.00 58.22 183 HIS A N 1
ATOM 1423 C CA . HIS A 1 183 ? 19.474 -4.761 -23.959 1.00 58.22 183 HIS A CA 1
ATOM 1424 C C . HIS A 1 183 ? 19.919 -5.802 -22.923 1.00 58.22 183 HIS A C 1
ATOM 1426 O O . HIS A 1 183 ? 19.216 -6.787 -22.709 1.00 58.22 183 HIS A O 1
ATOM 1432 N N . ALA A 1 184 ? 21.056 -5.600 -22.254 1.00 55.84 184 ALA A N 1
ATOM 1433 C CA . ALA A 1 184 ? 21.649 -6.620 -21.393 1.00 55.84 184 ALA A CA 1
ATOM 1434 C C . ALA A 1 184 ? 20.920 -6.826 -20.050 1.00 55.84 184 ALA A C 1
ATOM 1436 O O . ALA A 1 184 ? 21.082 -7.883 -19.440 1.00 55.84 184 ALA A O 1
ATOM 1437 N N . HIS A 1 185 ? 20.136 -5.856 -19.569 1.00 64.69 185 HIS A N 1
ATOM 1438 C CA . HIS A 1 185 ? 19.444 -5.927 -18.273 1.00 64.69 185 HIS A CA 1
ATOM 1439 C C . HIS A 1 185 ? 17.971 -5.529 -18.401 1.00 64.69 185 HIS A C 1
ATOM 1441 O O . HIS A 1 185 ? 17.540 -4.445 -18.006 1.00 64.69 185 HIS A O 1
ATOM 1447 N N . GLU A 1 186 ? 17.184 -6.432 -18.983 1.00 78.00 186 GLU A N 1
ATOM 1448 C CA . GLU A 1 186 ? 15.729 -6.315 -18.963 1.00 78.00 186 GLU A CA 1
ATOM 1449 C C . GLU A 1 186 ? 15.171 -6.822 -17.627 1.00 78.00 186 GLU A C 1
ATOM 1451 O O . GLU A 1 186 ? 15.579 -7.896 -17.170 1.00 78.00 186 GLU A O 1
ATOM 1456 N N . PRO A 1 187 ? 14.225 -6.091 -17.007 1.00 85.62 187 PRO A N 1
ATOM 1457 C CA . PRO A 1 187 ? 13.554 -6.557 -15.807 1.00 85.62 187 PRO A CA 1
ATOM 1458 C C . PRO A 1 187 ? 12.886 -7.910 -16.046 1.00 85.62 187 PRO A C 1
ATOM 1460 O O . PRO A 1 187 ? 12.293 -8.149 -17.099 1.00 85.62 187 PRO A O 1
ATOM 1463 N N . ARG A 1 188 ? 12.968 -8.804 -15.062 1.00 87.00 188 ARG A N 1
ATOM 1464 C CA . ARG A 1 188 ? 12.340 -10.128 -15.123 1.00 87.00 188 ARG A CA 1
ATOM 1465 C C . ARG A 1 188 ? 11.467 -10.363 -13.910 1.00 87.00 188 ARG A C 1
ATOM 1467 O O . ARG A 1 188 ? 11.722 -9.839 -12.828 1.00 87.00 188 ARG A O 1
ATOM 1474 N N . GLU A 1 189 ? 10.448 -11.188 -14.112 1.00 89.81 189 GLU A N 1
ATOM 1475 C CA . GLU A 1 189 ? 9.601 -11.670 -13.030 1.00 89.81 189 GLU A CA 1
ATOM 1476 C C . GLU A 1 189 ? 10.395 -12.402 -11.953 1.00 89.81 189 GLU A C 1
ATOM 1478 O O . GLU A 1 189 ? 11.469 -12.965 -12.179 1.00 89.81 189 GLU A O 1
ATOM 1483 N N . SER A 1 190 ? 9.821 -12.407 -10.758 1.00 89.12 190 SER A N 1
ATOM 1484 C CA . SER A 1 190 ? 10.412 -13.097 -9.622 1.00 89.12 190 SER A CA 1
ATOM 1485 C C . SER A 1 190 ? 10.232 -14.615 -9.684 1.00 89.12 190 SER A C 1
ATOM 1487 O O . SER A 1 190 ? 9.263 -15.110 -10.269 1.00 89.12 190 SER A O 1
ATOM 1489 N N . PRO A 1 191 ? 11.151 -15.374 -9.057 1.00 90.25 191 PRO A N 1
ATOM 1490 C CA . PRO A 1 191 ? 11.056 -16.825 -8.994 1.00 90.25 191 PRO A CA 1
ATOM 1491 C C . PRO A 1 191 ? 9.782 -17.273 -8.268 1.00 90.25 191 PRO A C 1
ATOM 1493 O O . PRO A 1 191 ? 9.208 -16.549 -7.450 1.00 90.25 191 PRO A O 1
ATOM 1496 N N . LEU A 1 192 ? 9.369 -18.516 -8.528 1.00 88.94 192 LEU A N 1
ATOM 1497 C CA . LEU A 1 192 ? 8.129 -19.093 -7.995 1.00 88.94 192 LEU A CA 1
ATOM 1498 C C . LEU A 1 192 ? 8.024 -19.027 -6.464 1.00 88.94 192 LEU A C 1
ATOM 1500 O O . LEU A 1 192 ? 6.925 -18.857 -5.941 1.00 88.94 192 LEU A O 1
ATOM 1504 N N . SER A 1 193 ? 9.153 -19.094 -5.753 1.00 89.25 193 SER A N 1
ATOM 1505 C CA . SER A 1 193 ? 9.204 -18.978 -4.291 1.00 89.25 193 SER A CA 1
ATOM 1506 C C . SER A 1 193 ? 8.656 -17.649 -3.763 1.00 89.25 193 SER A C 1
ATOM 1508 O O . SER A 1 193 ? 8.182 -17.599 -2.631 1.00 89.25 193 SER A O 1
ATOM 1510 N N . MET A 1 194 ? 8.673 -16.589 -4.574 1.00 88.38 194 MET A N 1
ATOM 1511 C CA . MET A 1 194 ? 8.139 -15.283 -4.203 1.00 88.38 194 MET A CA 1
ATOM 1512 C C . MET A 1 194 ? 6.786 -14.993 -4.855 1.00 88.38 194 MET A C 1
ATOM 1514 O O . MET A 1 194 ? 5.919 -14.393 -4.225 1.00 88.38 194 MET A O 1
ATOM 1518 N N . THR A 1 195 ? 6.563 -15.480 -6.074 1.00 89.44 195 THR A N 1
ATOM 1519 C CA . THR A 1 195 ? 5.309 -15.277 -6.815 1.00 89.44 195 THR A CA 1
ATOM 1520 C C . THR A 1 195 ? 4.127 -16.031 -6.195 1.00 89.44 195 THR A C 1
ATOM 1522 O O . THR A 1 195 ? 3.016 -15.504 -6.167 1.00 89.44 195 THR A O 1
ATOM 1525 N N . VAL A 1 196 ? 4.343 -17.230 -5.636 1.00 92.69 196 VAL A N 1
ATOM 1526 C CA . VAL A 1 196 ? 3.272 -18.021 -4.997 1.00 92.69 196 VAL A CA 1
ATOM 1527 C C . VAL A 1 196 ? 2.672 -17.305 -3.776 1.00 92.69 196 VAL A C 1
ATOM 1529 O O . VAL A 1 196 ? 1.457 -17.082 -3.779 1.00 92.69 196 VAL A O 1
ATOM 1532 N N . PRO A 1 197 ? 3.460 -16.869 -2.768 1.00 92.50 197 PRO A N 1
ATOM 1533 C CA . PRO A 1 197 ? 2.931 -16.058 -1.669 1.00 92.50 197 PRO A CA 1
ATOM 1534 C C . PRO A 1 197 ? 2.212 -14.793 -2.147 1.00 92.50 197 PRO A C 1
ATOM 1536 O O . PRO A 1 197 ? 1.184 -14.414 -1.591 1.00 92.50 197 PRO A O 1
ATOM 1539 N N . LEU A 1 198 ? 2.727 -14.158 -3.202 1.00 91.62 198 LEU A N 1
ATOM 1540 C CA . LEU A 1 198 ? 2.163 -12.941 -3.774 1.00 91.62 198 LEU A CA 1
ATOM 1541 C C . LEU A 1 198 ? 0.741 -13.178 -4.321 1.00 91.62 198 LEU A C 1
ATOM 1543 O O . LEU A 1 198 ? -0.179 -12.419 -4.012 1.00 91.62 198 LEU A O 1
ATOM 1547 N N . ILE A 1 199 ? 0.538 -14.260 -5.079 1.00 91.44 199 ILE A N 1
ATOM 1548 C CA . ILE A 1 199 ? -0.777 -14.646 -5.614 1.00 91.44 199 ILE A CA 1
ATOM 1549 C C . ILE A 1 199 ? -1.744 -14.997 -4.480 1.00 91.44 199 ILE A C 1
ATOM 1551 O O . ILE A 1 199 ? -2.880 -14.525 -4.482 1.00 91.44 199 ILE A O 1
ATOM 1555 N N . VAL A 1 200 ? -1.304 -15.779 -3.488 1.00 91.06 200 VAL A N 1
ATOM 1556 C CA . VAL A 1 200 ? -2.141 -16.146 -2.331 1.00 91.06 200 VAL A CA 1
ATOM 1557 C C . VAL A 1 200 ? -2.606 -14.897 -1.583 1.00 91.06 200 VAL A C 1
ATOM 1559 O O . VAL A 1 200 ? -3.795 -14.752 -1.298 1.00 91.06 200 VAL A O 1
ATOM 1562 N N . LEU A 1 201 ? -1.697 -13.956 -1.321 1.00 90.44 201 LEU A N 1
ATOM 1563 C CA . LEU A 1 201 ? -2.038 -12.689 -0.680 1.00 90.44 201 LEU A CA 1
ATOM 1564 C C . LEU A 1 201 ? -2.971 -11.838 -1.547 1.00 90.44 201 LEU A C 1
ATOM 1566 O O . LEU A 1 201 ? -3.894 -11.245 -1.004 1.00 90.44 201 LEU A O 1
ATOM 1570 N N . ALA A 1 202 ? -2.803 -11.833 -2.873 1.00 88.69 202 ALA A N 1
ATOM 1571 C CA . ALA A 1 202 ? -3.710 -11.142 -3.793 1.00 88.69 202 ALA A CA 1
ATOM 1572 C C . ALA A 1 202 ? -5.140 -11.679 -3.729 1.00 88.69 202 ALA A C 1
ATOM 1574 O O . ALA A 1 202 ? -6.097 -10.897 -3.679 1.00 88.69 202 ALA A O 1
ATOM 1575 N N . VAL A 1 203 ? -5.291 -13.001 -3.657 1.00 87.56 203 VAL A N 1
ATOM 1576 C CA . VAL A 1 203 ? -6.591 -13.640 -3.446 1.00 87.56 203 VAL A CA 1
ATOM 1577 C C . VAL A 1 203 ? -7.154 -13.246 -2.081 1.00 87.56 203 VAL A C 1
ATOM 1579 O O . VAL A 1 203 ? -8.296 -12.801 -2.011 1.00 87.56 203 VAL A O 1
ATOM 1582 N N . LEU A 1 204 ? -6.361 -13.306 -1.007 1.00 84.75 204 LEU A N 1
ATOM 1583 C CA . LEU A 1 204 ? -6.799 -12.920 0.342 1.00 84.75 204 LEU A CA 1
ATOM 1584 C C . LEU A 1 204 ? -7.140 -11.428 0.471 1.00 84.75 204 LEU A C 1
ATOM 1586 O O . LEU A 1 204 ? -8.099 -11.076 1.144 1.00 84.75 204 LEU A O 1
ATOM 1590 N N . SER A 1 205 ? -6.423 -10.531 -0.195 1.00 83.00 205 SER A N 1
ATOM 1591 C CA . SER A 1 205 ? -6.737 -9.099 -0.188 1.00 83.00 205 SER A CA 1
ATOM 1592 C C . SER A 1 205 ? -8.014 -8.782 -0.966 1.00 83.00 205 SER A C 1
ATOM 1594 O O . SER A 1 205 ? -8.697 -7.808 -0.648 1.00 83.00 205 SER A O 1
ATOM 1596 N N . THR A 1 206 ? -8.335 -9.580 -1.985 1.00 78.50 206 THR A N 1
ATOM 1597 C CA . THR A 1 206 ? -9.533 -9.389 -2.814 1.00 78.50 206 THR A CA 1
ATOM 1598 C C . THR A 1 206 ? -10.754 -10.051 -2.167 1.00 78.50 206 THR A C 1
ATOM 1600 O O . THR A 1 206 ? -11.789 -9.411 -2.001 1.00 78.50 206 THR A O 1
ATOM 1603 N N . ILE A 1 207 ? -10.619 -11.309 -1.732 1.00 74.25 207 IL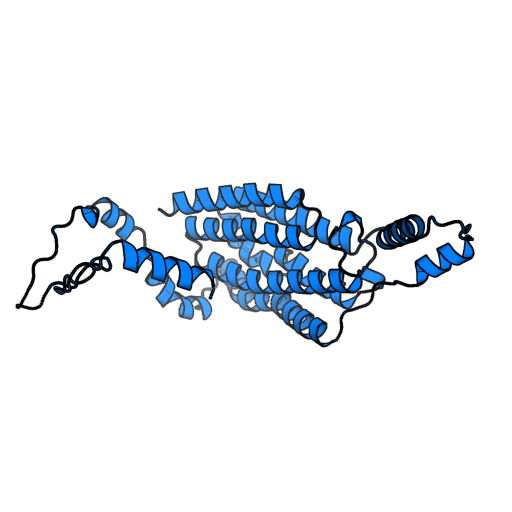E A N 1
ATOM 1604 C CA . ILE A 1 207 ? -11.694 -12.151 -1.181 1.00 74.25 207 ILE A CA 1
ATOM 1605 C C . ILE A 1 207 ? -11.820 -12.036 0.340 1.00 74.25 207 ILE A C 1
ATOM 1607 O O . ILE A 1 207 ? -12.922 -12.131 0.867 1.00 74.25 207 ILE A O 1
ATOM 1611 N N . GLY A 1 208 ? -10.744 -11.775 1.080 1.00 64.75 208 GLY A N 1
ATOM 1612 C CA . GLY A 1 208 ? -10.828 -11.549 2.530 1.00 64.75 208 GLY A CA 1
ATOM 1613 C C . GLY A 1 208 ? -11.783 -10.404 2.879 1.00 64.75 208 GLY A C 1
ATOM 1614 O O . GLY A 1 208 ? -12.488 -10.467 3.880 1.00 64.75 208 GLY A O 1
ATOM 1615 N N . GLY A 1 209 ? -11.917 -9.422 1.979 1.00 58.09 209 GLY A N 1
ATOM 1616 C CA . GLY A 1 209 ? -12.957 -8.401 2.056 1.00 58.09 209 GLY A CA 1
ATOM 1617 C C . GLY A 1 209 ? -14.363 -8.952 1.924 1.00 58.09 209 GLY A C 1
ATOM 1618 O O . GLY A 1 209 ? -15.235 -8.562 2.691 1.00 58.09 209 GLY A O 1
ATOM 1619 N N . LEU A 1 210 ? -14.560 -9.880 0.984 1.00 57.09 210 LEU A N 1
ATOM 1620 C CA . LEU A 1 210 ? -15.820 -10.578 0.733 1.00 57.09 210 LEU A CA 1
ATOM 1621 C C . LEU A 1 210 ? -16.282 -11.424 1.921 1.00 57.09 210 LEU A C 1
ATOM 1623 O O . LEU A 1 210 ? -17.480 -11.553 2.114 1.00 57.09 210 LEU A O 1
ATOM 1627 N N . VAL A 1 211 ? -15.391 -11.923 2.779 1.00 58.81 211 VAL A N 1
ATOM 1628 C CA . VAL A 1 211 ? -15.811 -12.571 4.038 1.00 58.81 211 VAL A CA 1
ATOM 1629 C C . VAL A 1 211 ? -16.464 -11.560 4.999 1.00 58.81 211 VAL A C 1
ATOM 1631 O O . VAL A 1 211 ? -17.367 -11.918 5.749 1.00 58.81 211 VAL A O 1
ATOM 1634 N N . GLY A 1 212 ? -16.087 -10.279 4.923 1.00 54.12 212 GLY A N 1
ATOM 1635 C CA . GLY A 1 212 ? -16.765 -9.174 5.614 1.00 54.12 212 GLY A CA 1
ATOM 1636 C C . GLY A 1 212 ? -17.949 -8.555 4.851 1.00 54.12 212 GLY A C 1
ATOM 1637 O O . GLY A 1 212 ? -18.670 -7.732 5.411 1.00 54.12 212 GLY A O 1
ATOM 1638 N N . VAL A 1 213 ? -18.186 -8.934 3.588 1.00 51.53 213 VAL A N 1
ATOM 1639 C CA . VAL A 1 213 ? -19.261 -8.383 2.735 1.00 51.53 213 VAL A CA 1
ATOM 1640 C C . VAL A 1 213 ? -20.676 -8.794 3.167 1.00 51.53 213 VAL A C 1
ATOM 1642 O O . VAL A 1 213 ? -21.539 -7.915 3.149 1.00 51.53 213 VAL A O 1
ATOM 1645 N N . PRO A 1 214 ? -20.960 -10.036 3.619 1.00 51.16 214 PRO A N 1
ATOM 1646 C CA . PRO A 1 214 ? -22.266 -10.376 4.182 1.00 51.16 214 PRO A CA 1
ATOM 1647 C C . PRO A 1 214 ? -22.668 -9.435 5.323 1.00 51.16 214 PRO A C 1
ATOM 1649 O O . PRO A 1 214 ? -23.828 -9.060 5.428 1.00 51.16 214 PRO A O 1
ATOM 1652 N N . TYR A 1 215 ? -21.698 -8.978 6.116 1.00 52.25 215 TYR A N 1
ATOM 1653 C CA . TYR A 1 215 ? -21.900 -8.051 7.228 1.00 52.25 215 TYR A CA 1
ATOM 1654 C C . TYR A 1 215 ? -22.180 -6.613 6.765 1.00 52.25 215 TYR A C 1
ATOM 1656 O O . TYR A 1 215 ? -23.142 -5.996 7.219 1.00 52.25 215 TYR A O 1
ATOM 1664 N N . ALA A 1 216 ? -21.395 -6.087 5.820 1.00 49.47 216 ALA A N 1
ATOM 1665 C CA . ALA A 1 216 ? -21.578 -4.719 5.331 1.00 49.47 216 ALA A CA 1
ATOM 1666 C C . ALA A 1 216 ? -22.843 -4.545 4.469 1.00 49.47 216 ALA A C 1
ATOM 1668 O O . ALA A 1 216 ? -23.477 -3.493 4.508 1.00 49.47 216 ALA A O 1
ATOM 1669 N N . ILE A 1 217 ? -23.246 -5.582 3.723 1.00 46.66 217 ILE A N 1
ATOM 1670 C CA . ILE A 1 217 ? -24.516 -5.589 2.983 1.00 46.66 217 ILE A CA 1
ATOM 1671 C C . ILE A 1 217 ? -25.696 -5.781 3.945 1.00 46.66 217 ILE A C 1
ATOM 1673 O O . ILE A 1 217 ? -26.704 -5.096 3.796 1.00 46.66 217 ILE A O 1
ATOM 1677 N N . SER A 1 218 ? -25.580 -6.638 4.966 1.00 47.53 218 SER A N 1
ATOM 1678 C CA . SER A 1 218 ? -26.664 -6.836 5.940 1.00 47.53 218 SER A CA 1
ATOM 1679 C C . SER A 1 218 ? -26.899 -5.607 6.826 1.00 47.53 218 SER A C 1
ATOM 1681 O O . SER A 1 218 ? -28.052 -5.289 7.112 1.00 47.53 218 SER A O 1
ATOM 1683 N N . SER A 1 219 ? -25.848 -4.852 7.185 1.00 47.72 219 SER A N 1
ATOM 1684 C CA . SER A 1 219 ? -25.998 -3.584 7.918 1.00 47.72 219 SER A CA 1
ATOM 1685 C C . SER A 1 219 ? -26.601 -2.458 7.068 1.00 47.72 219 SER A C 1
ATOM 1687 O O . SER A 1 219 ? -27.158 -1.516 7.622 1.00 47.72 219 SER A O 1
ATOM 1689 N N . LEU A 1 220 ? -26.488 -2.534 5.737 1.00 45.41 220 LEU A N 1
ATOM 1690 C CA . LEU A 1 220 ? -27.085 -1.578 4.796 1.00 45.41 220 LEU A CA 1
ATOM 1691 C C . LEU A 1 220 ? -28.525 -1.968 4.403 1.00 45.41 220 LEU A C 1
ATOM 1693 O O . LEU A 1 220 ? -29.337 -1.099 4.103 1.00 45.41 220 LEU A O 1
ATOM 1697 N N . ALA A 1 221 ? -28.853 -3.266 4.423 1.00 41.50 221 ALA A N 1
ATOM 1698 C CA . ALA A 1 221 ? -30.148 -3.819 4.012 1.00 41.50 221 ALA A CA 1
ATOM 1699 C C . ALA A 1 221 ? -31.165 -4.007 5.161 1.00 41.50 221 ALA A C 1
ATOM 1701 O O . ALA A 1 221 ? -32.234 -4.570 4.939 1.00 41.50 221 ALA A O 1
ATOM 1702 N N . GLY A 1 222 ? -30.857 -3.558 6.385 1.00 39.22 222 GLY A N 1
ATOM 1703 C CA . GLY A 1 222 ? -31.785 -3.610 7.527 1.00 39.22 222 GLY A CA 1
ATOM 1704 C C . GLY A 1 222 ? -32.086 -5.019 8.059 1.00 39.22 222 GLY A C 1
ATOM 1705 O O . GLY A 1 222 ? -33.032 -5.199 8.823 1.00 39.22 222 GLY A O 1
ATOM 1706 N N . GLY A 1 223 ? -31.300 -6.024 7.666 1.00 38.91 223 GLY A N 1
ATOM 1707 C CA . GLY A 1 223 ? -31.416 -7.386 8.176 1.00 38.91 223 GLY A CA 1
ATOM 1708 C C . GLY A 1 223 ? -30.497 -7.595 9.375 1.00 38.91 223 GLY A C 1
ATOM 1709 O O . GLY A 1 223 ? -29.288 -7.400 9.261 1.00 38.91 223 GLY A O 1
ATOM 1710 N N . HIS A 1 224 ? -31.057 -8.049 10.498 1.00 47.03 224 HIS A N 1
ATOM 1711 C CA . HIS A 1 224 ? -30.313 -8.590 11.638 1.00 47.03 224 HIS A CA 1
ATOM 1712 C C . HIS A 1 224 ? -30.233 -10.132 11.565 1.00 47.03 224 HIS A C 1
ATOM 1714 O O . HIS A 1 224 ? -30.994 -10.802 12.262 1.00 47.03 224 HIS A O 1
ATOM 1720 N N . PRO A 1 225 ? -29.358 -10.759 10.762 1.00 47.91 225 PRO A N 1
ATOM 1721 C CA . PRO A 1 225 ? -28.862 -12.081 11.092 1.00 47.91 225 PRO A CA 1
ATOM 1722 C C . PRO A 1 225 ? -27.627 -11.922 11.986 1.00 47.91 225 PRO A C 1
ATOM 1724 O O . PRO A 1 225 ? -26.715 -11.148 11.698 1.00 47.91 225 PRO A O 1
ATOM 1727 N N . GLU A 1 226 ? -27.623 -12.633 13.107 1.00 51.28 226 GLU A N 1
ATOM 1728 C CA . GLU A 1 226 ? -26.565 -12.542 14.104 1.00 51.28 226 GLU A CA 1
ATOM 1729 C C . GLU A 1 226 ? -25.192 -12.956 13.556 1.00 51.28 226 GLU A C 1
ATOM 1731 O O . GLU A 1 226 ? -25.023 -13.910 12.796 1.00 51.28 226 GLU A O 1
ATOM 1736 N N . ASN A 1 227 ? -24.191 -12.194 13.974 1.00 52.91 227 ASN A N 1
ATOM 1737 C CA . ASN A 1 227 ? -22.844 -12.175 13.434 1.00 52.91 227 ASN A CA 1
ATOM 1738 C C . ASN A 1 227 ? -21.972 -13.335 13.945 1.00 52.91 227 ASN A C 1
ATOM 1740 O O . ASN A 1 227 ? -21.789 -13.469 15.148 1.00 52.91 227 ASN A O 1
ATOM 1744 N N . TYR A 1 228 ? -21.287 -14.088 13.074 1.00 51.97 228 TYR A N 1
ATOM 1745 C CA . TYR A 1 228 ? -20.229 -15.017 13.522 1.00 51.97 228 TYR A CA 1
ATOM 1746 C C . TYR A 1 228 ? -18.990 -14.274 14.052 1.00 51.97 228 TYR A C 1
ATOM 1748 O O . TYR A 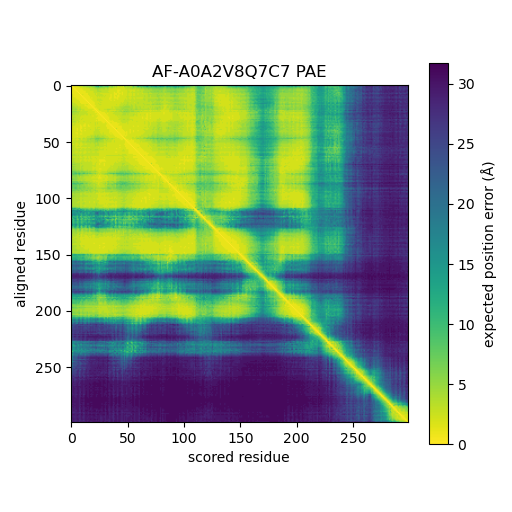1 228 ? -18.397 -14.687 15.049 1.00 51.97 228 TYR A O 1
ATOM 1756 N N . PHE A 1 229 ? -18.609 -13.161 13.415 1.00 49.75 229 PHE A N 1
ATOM 1757 C CA . PHE A 1 229 ? -17.436 -12.372 13.804 1.00 49.75 229 PHE A CA 1
ATOM 1758 C C . PHE A 1 229 ? -17.703 -11.539 15.060 1.00 49.75 229 PHE A C 1
ATOM 1760 O O . PHE A 1 229 ? -16.902 -11.562 15.987 1.00 49.75 229 PHE A O 1
ATOM 1767 N N . GLU A 1 230 ? -18.865 -10.886 15.145 1.00 53.75 230 GLU A N 1
ATOM 1768 C CA . GLU A 1 230 ? -19.286 -10.209 16.373 1.00 53.75 230 GLU A CA 1
ATOM 1769 C C . GLU A 1 230 ? -19.509 -11.226 17.494 1.00 53.75 230 GLU A C 1
ATOM 1771 O O . GLU A 1 230 ? -18.986 -11.001 18.559 1.00 53.75 230 GLU A O 1
ATOM 1776 N N . LYS A 1 231 ? -20.128 -12.399 17.290 1.00 61.31 231 LYS A N 1
ATOM 1777 C CA . LYS A 1 231 ? -20.212 -13.445 18.338 1.00 61.31 231 LYS A CA 1
ATOM 1778 C C . LYS A 1 231 ? -18.847 -13.926 18.833 1.00 61.31 231 LYS A C 1
ATOM 1780 O O . LYS A 1 231 ? -18.692 -14.206 20.017 1.00 61.31 231 LYS A O 1
ATOM 1785 N N . THR A 1 232 ? -17.858 -13.993 17.946 1.00 65.88 232 THR A N 1
ATOM 1786 C CA . THR A 1 232 ? -16.479 -14.361 18.306 1.00 65.88 232 THR A CA 1
ATOM 1787 C C . THR A 1 232 ? -15.758 -13.223 19.037 1.00 65.88 232 THR A C 1
ATOM 1789 O O . THR A 1 232 ? -14.971 -13.478 19.944 1.00 65.88 232 THR A O 1
ATOM 1792 N N . LEU A 1 233 ? -16.032 -11.967 18.675 1.00 60.38 233 LEU A N 1
ATOM 1793 C CA . LEU A 1 233 ? -15.398 -10.785 19.266 1.00 60.38 233 LEU A CA 1
ATOM 1794 C C . LEU A 1 233 ? -16.171 -10.185 20.444 1.00 60.38 233 LEU A C 1
ATOM 1796 O O . LEU A 1 233 ? -15.585 -9.436 21.215 1.00 60.38 233 LEU A O 1
ATOM 1800 N N . LEU A 1 234 ? -17.446 -10.521 20.618 1.00 62.97 234 LEU A N 1
ATOM 1801 C CA . LEU A 1 234 ? -18.348 -10.006 21.646 1.00 62.97 234 LEU A CA 1
ATOM 1802 C C . LEU A 1 234 ? -17.747 -10.190 23.041 1.00 62.97 234 LEU A C 1
ATOM 1804 O O . LEU A 1 234 ? -17.691 -9.192 23.748 1.00 62.97 234 LEU A O 1
ATOM 1808 N N . PRO A 1 235 ? -17.184 -11.361 23.411 1.00 64.94 235 PRO A N 1
ATOM 1809 C CA . PRO A 1 235 ? -16.509 -11.530 24.700 1.00 64.94 235 PRO A CA 1
ATOM 1810 C C . PRO A 1 235 ? -15.304 -10.596 24.900 1.00 64.94 235 PRO A C 1
ATOM 1812 O O . PRO A 1 235 ? -15.035 -10.164 26.018 1.00 64.94 235 PRO A O 1
ATOM 1815 N N . ALA A 1 236 ? -14.572 -10.273 23.828 1.00 63.16 236 ALA A N 1
ATOM 1816 C CA . ALA A 1 236 ? -13.399 -9.399 23.877 1.00 63.16 236 ALA A CA 1
ATOM 1817 C C . ALA A 1 236 ? -13.776 -7.907 23.860 1.00 63.16 236 ALA A C 1
ATOM 1819 O O . ALA A 1 236 ? -13.101 -7.092 24.484 1.00 63.16 236 ALA A O 1
ATOM 1820 N N . VAL A 1 237 ? -14.862 -7.545 23.171 1.00 60.72 237 VAL A N 1
ATOM 1821 C CA . VAL A 1 237 ? -15.367 -6.169 23.068 1.00 60.72 237 VAL A CA 1
ATOM 1822 C C . VAL A 1 237 ? -16.192 -5.786 24.299 1.00 60.72 237 VAL A C 1
ATOM 1824 O O . VAL A 1 237 ? -16.063 -4.664 24.770 1.00 60.72 237 VAL A O 1
ATOM 1827 N N . SER A 1 238 ? -16.972 -6.702 24.886 1.00 58.75 238 SER A N 1
ATOM 1828 C CA . SER A 1 238 ? -17.726 -6.454 26.128 1.00 58.75 238 SER A CA 1
ATOM 1829 C C . SER A 1 238 ? -16.829 -6.293 27.359 1.00 58.75 238 SER A C 1
ATOM 1831 O O . SER A 1 238 ? -17.261 -5.749 28.369 1.00 58.75 238 SER A O 1
ATOM 1833 N N . ALA A 1 239 ? -15.583 -6.769 27.283 1.00 59.19 239 ALA A N 1
ATOM 1834 C CA . ALA A 1 239 ? -14.555 -6.534 28.293 1.00 59.19 239 ALA A CA 1
ATOM 1835 C C . ALA A 1 239 ? -13.920 -5.133 28.185 1.00 59.19 239 ALA A C 1
ATOM 1837 O O . ALA A 1 239 ? -13.210 -4.714 29.100 1.00 59.19 239 ALA A O 1
ATOM 1838 N N . VAL A 1 240 ? -14.164 -4.400 27.090 1.00 52.25 240 VAL A N 1
ATOM 1839 C CA . VAL A 1 240 ? -13.767 -2.995 26.961 1.00 52.25 240 VAL A CA 1
ATOM 1840 C C . VAL A 1 240 ? -14.793 -2.167 27.731 1.00 52.25 240 VAL A C 1
ATOM 1842 O O . VAL A 1 240 ? -15.962 -2.146 27.342 1.00 52.25 240 VAL A O 1
ATOM 1845 N N . PRO A 1 241 ? -14.402 -1.490 28.822 1.00 48.28 241 PRO A N 1
ATOM 1846 C CA . PRO A 1 241 ? -15.374 -0.820 29.657 1.00 48.28 241 PRO A CA 1
ATOM 1847 C C . PRO A 1 241 ? -16.050 0.313 28.877 1.00 48.28 241 PRO A C 1
ATOM 1849 O O . PRO A 1 241 ? -15.394 1.247 28.405 1.00 48.28 241 PRO A O 1
ATOM 1852 N N . GLY A 1 242 ? -17.372 0.212 28.731 1.00 52.62 242 GLY A N 1
ATOM 1853 C CA . GLY A 1 242 ? -18.217 1.309 28.274 1.00 52.62 242 GLY A CA 1
ATOM 1854 C C . GLY A 1 242 ? -18.141 2.503 29.233 1.00 52.62 242 GLY A C 1
ATOM 1855 O O . GLY A 1 242 ? -17.579 2.408 30.325 1.00 52.62 242 GLY A O 1
ATOM 1856 N N . ASN A 1 243 ? -18.710 3.634 28.807 1.00 43.88 243 ASN A N 1
ATOM 1857 C CA . ASN A 1 243 ? -18.660 4.962 29.445 1.00 43.88 243 ASN A CA 1
ATOM 1858 C C . ASN A 1 243 ? -18.756 5.013 30.988 1.00 43.88 243 ASN A C 1
ATOM 1860 O O . ASN A 1 243 ? -18.247 5.959 31.582 1.00 43.88 243 ASN A O 1
ATOM 1864 N N . GLU A 1 244 ? -19.333 4.011 31.646 1.00 43.19 244 GLU A N 1
ATOM 1865 C CA . GLU A 1 244 ? -19.478 3.924 33.104 1.00 43.19 244 GLU A CA 1
ATOM 1866 C C . GLU A 1 244 ? -18.134 3.878 33.857 1.00 43.19 244 GLU A C 1
ATOM 1868 O O . GLU A 1 244 ? -18.012 4.393 34.967 1.00 43.19 244 GLU A O 1
ATOM 1873 N N . THR A 1 245 ? -17.073 3.321 33.259 1.00 45.81 245 THR A N 1
ATOM 1874 C CA . THR A 1 245 ? -15.753 3.255 33.931 1.00 45.81 245 THR A CA 1
ATOM 1875 C C . THR A 1 245 ? -14.944 4.534 33.748 1.00 45.81 245 THR A C 1
ATOM 1877 O O . THR A 1 245 ? -14.051 4.807 34.542 1.00 45.81 245 THR A O 1
ATOM 1880 N N . ALA A 1 246 ? -15.275 5.356 32.747 1.00 40.28 246 ALA A N 1
ATOM 1881 C CA . ALA A 1 246 ? -14.670 6.674 32.588 1.00 40.28 246 ALA A CA 1
ATOM 1882 C C . ALA A 1 246 ? -15.163 7.642 33.677 1.00 40.28 246 ALA A C 1
ATOM 1884 O O . ALA A 1 246 ? -14.358 8.401 34.210 1.00 40.28 246 ALA A O 1
ATOM 1885 N N . GLU A 1 247 ? -16.435 7.567 34.080 1.00 38.19 247 GLU A N 1
ATOM 1886 C CA . GLU A 1 247 ? -16.932 8.309 35.250 1.00 38.19 247 GLU A CA 1
ATOM 1887 C C . GLU A 1 247 ? -16.318 7.785 36.554 1.00 38.19 247 GLU A C 1
ATOM 1889 O O . GLU A 1 247 ? -15.864 8.577 37.380 1.00 38.19 247 GLU A O 1
ATOM 1894 N N . ARG A 1 248 ? -16.185 6.458 36.704 1.00 37.16 248 ARG A N 1
ATOM 1895 C CA . ARG A 1 248 ? -15.589 5.846 37.905 1.00 37.16 248 ARG A CA 1
ATOM 1896 C C . ARG A 1 248 ? -14.086 6.116 38.050 1.00 37.16 248 ARG A C 1
ATOM 1898 O O . ARG A 1 248 ? -13.631 6.379 39.156 1.00 37.16 248 ARG A O 1
ATOM 1905 N N . ALA A 1 249 ? -13.331 6.123 36.948 1.00 44.66 249 ALA A N 1
ATOM 1906 C CA . ALA A 1 249 ? -11.894 6.428 36.931 1.00 44.66 249 ALA A CA 1
ATOM 1907 C C . ALA A 1 249 ? -11.585 7.923 37.117 1.00 44.66 249 ALA A C 1
ATOM 1909 O O . ALA A 1 249 ? -10.468 8.276 37.480 1.00 44.66 249 ALA A O 1
ATOM 1910 N N . THR A 1 250 ? -12.567 8.801 36.888 1.00 45.31 250 THR A N 1
ATOM 1911 C CA . THR A 1 250 ? -12.441 10.235 37.197 1.00 45.31 250 THR A CA 1
ATOM 1912 C C . THR A 1 250 ? -12.710 10.513 38.685 1.00 45.31 250 THR A C 1
ATOM 1914 O O . THR A 1 250 ? -12.306 11.554 39.192 1.00 45.31 250 THR A O 1
ATOM 1917 N N . GLN A 1 251 ? -13.354 9.579 39.401 1.00 44.84 251 GLN A N 1
ATOM 1918 C CA . GLN A 1 251 ? -13.664 9.686 40.835 1.00 44.84 251 GLN A CA 1
ATOM 1919 C C . GLN A 1 251 ? -12.752 8.852 41.747 1.00 44.84 251 GLN A C 1
ATOM 1921 O O . GLN A 1 251 ? -12.693 9.123 42.943 1.00 44.84 251 GLN A O 1
ATOM 1926 N N . SER A 1 252 ? -12.049 7.842 41.230 1.00 50.91 252 SER A N 1
ATOM 1927 C CA . SER A 1 252 ? -11.094 7.064 42.024 1.00 50.91 252 SER A CA 1
ATOM 1928 C C . SER A 1 252 ? -9.724 7.734 42.033 1.00 50.91 252 SER A C 1
ATOM 1930 O O . SER A 1 252 ? -9.161 7.993 40.967 1.00 50.91 252 SER A O 1
ATOM 1932 N N . GLU A 1 253 ? -9.180 7.973 43.225 1.00 46.69 253 GLU A N 1
ATOM 1933 C CA . GLU A 1 253 ? -7.836 8.522 43.388 1.00 46.69 253 GLU A CA 1
ATOM 1934 C C . GLU A 1 253 ? -6.783 7.686 42.632 1.00 46.69 253 GLU A C 1
ATOM 1936 O O . GLU A 1 253 ? -6.921 6.462 42.520 1.00 46.69 253 GLU A O 1
ATOM 1941 N N . PRO A 1 254 ? -5.721 8.322 42.100 1.00 56.00 254 PRO A N 1
ATOM 1942 C CA . PRO A 1 254 ? -4.616 7.613 41.468 1.00 56.00 254 PRO A CA 1
ATOM 1943 C C . PRO A 1 254 ? -4.084 6.506 42.383 1.00 56.00 254 PRO A C 1
ATOM 1945 O O . PRO A 1 254 ? -3.904 6.719 43.576 1.00 56.00 254 PRO A O 1
ATOM 1948 N N . ILE A 1 255 ? -3.744 5.347 41.816 1.00 54.44 255 ILE A N 1
ATOM 1949 C CA . ILE A 1 255 ? -3.160 4.196 42.539 1.00 54.44 255 ILE A CA 1
ATOM 1950 C C . ILE A 1 255 ? -1.950 4.588 43.415 1.00 54.44 255 ILE A C 1
ATOM 1952 O O . ILE A 1 255 ? -1.693 3.970 44.441 1.00 54.44 255 ILE A O 1
ATOM 1956 N N . TRP A 1 256 ? -1.241 5.655 43.050 1.00 56.12 256 TRP A N 1
ATOM 1957 C CA . TRP A 1 256 ? -0.099 6.207 43.785 1.00 56.12 256 TRP A CA 1
ATOM 1958 C C . TRP A 1 256 ? -0.462 7.015 45.047 1.00 56.12 256 TRP A C 1
ATOM 1960 O O . TRP A 1 256 ? 0.429 7.357 45.817 1.00 56.12 256 TRP A O 1
ATOM 1970 N N . LEU A 1 257 ? -1.744 7.331 45.248 1.00 57.81 257 LEU A N 1
ATOM 1971 C CA . LEU A 1 257 ? -2.314 7.955 46.451 1.00 57.81 257 LEU A CA 1
ATOM 1972 C C . LEU A 1 257 ? -3.026 6.935 47.353 1.00 57.81 257 LEU A C 1
ATOM 1974 O O . LEU A 1 257 ? -3.386 7.254 48.483 1.00 57.81 257 LEU A O 1
ATOM 1978 N N . SER A 1 258 ? -3.196 5.695 46.883 1.00 55.97 258 SER A N 1
ATOM 1979 C CA . SER A 1 258 ? -3.787 4.626 47.683 1.00 55.97 258 SER A CA 1
ATOM 1980 C C . SER A 1 258 ? -2.830 4.209 48.813 1.00 55.97 258 SER A C 1
ATOM 1982 O O . SER A 1 258 ? -1.631 4.047 48.560 1.00 55.97 258 SER A O 1
ATOM 1984 N N . PRO A 1 259 ? -3.319 4.001 50.051 1.00 52.78 259 PRO A N 1
ATOM 1985 C CA . PRO A 1 259 ? -2.497 3.491 51.143 1.00 52.78 259 PRO A CA 1
ATOM 1986 C C . PRO A 1 259 ? -1.814 2.176 50.752 1.00 52.78 259 PRO A C 1
ATOM 1988 O O . PRO A 1 259 ? -2.424 1.311 50.120 1.00 52.78 259 PRO A O 1
ATOM 1991 N N . LYS A 1 260 ? -0.537 2.027 51.124 1.00 51.19 260 LYS A N 1
ATOM 1992 C CA . LYS A 1 260 ? 0.252 0.814 50.864 1.00 51.19 260 LYS A CA 1
ATOM 1993 C C . LYS A 1 260 ? -0.500 -0.399 51.450 1.00 51.19 260 LYS A C 1
ATOM 1995 O O . LYS A 1 260 ? -0.948 -0.302 52.591 1.00 51.19 260 LYS A O 1
ATOM 2000 N N . PRO A 1 261 ? -0.670 -1.509 50.706 1.00 55.06 261 PRO A N 1
ATOM 2001 C CA . PRO A 1 261 ? -1.482 -2.631 51.167 1.00 55.06 261 PRO A CA 1
ATOM 2002 C C . PRO A 1 261 ? -0.894 -3.221 52.451 1.00 55.06 261 PRO A C 1
ATOM 2004 O O . PRO A 1 261 ? 0.283 -3.589 52.486 1.00 55.06 261 PRO A O 1
ATOM 2007 N N . GLU A 1 262 ? -1.709 -3.294 53.503 1.00 51.88 262 GLU A N 1
ATOM 2008 C CA . GLU A 1 262 ? -1.296 -3.914 54.757 1.00 51.88 262 GLU A CA 1
ATOM 2009 C C . GLU A 1 262 ? -1.266 -5.447 54.636 1.00 51.88 262 GLU A C 1
ATOM 2011 O O . GLU A 1 262 ? -2.072 -6.031 53.902 1.00 51.88 262 GLU A O 1
ATOM 2016 N N . PRO A 1 263 ? -0.347 -6.129 55.344 1.00 52.16 263 PRO A N 1
ATOM 2017 C CA . PRO A 1 263 ? -0.296 -7.583 55.356 1.00 52.16 263 PRO A CA 1
ATOM 2018 C C . PRO A 1 263 ? -1.540 -8.149 56.048 1.00 52.16 263 PRO A C 1
ATOM 2020 O O . PRO A 1 263 ? -1.753 -7.925 57.237 1.00 52.16 263 PRO A O 1
ATOM 2023 N N . VAL A 1 264 ? -2.331 -8.936 55.322 1.00 55.91 264 VAL A N 1
ATOM 2024 C CA . VAL A 1 264 ? -3.397 -9.760 55.903 1.00 55.91 264 VAL A CA 1
ATOM 2025 C C . VAL A 1 264 ? -2.864 -11.190 56.043 1.00 55.91 264 VAL A C 1
ATOM 2027 O O . VAL A 1 264 ? -2.288 -11.740 55.105 1.00 55.91 264 VAL A O 1
ATOM 2030 N N . ASP A 1 265 ? -3.023 -11.775 57.232 1.00 53.06 265 ASP A N 1
ATOM 2031 C CA . ASP A 1 265 ? -2.697 -13.173 57.567 1.00 53.06 265 ASP A CA 1
ATOM 2032 C C . ASP A 1 265 ? -1.213 -13.585 57.516 1.00 53.06 265 ASP A C 1
ATOM 2034 O O . ASP A 1 265 ? -0.870 -14.698 57.109 1.00 53.06 265 ASP A O 1
ATOM 2038 N N . GLY A 1 266 ? -0.306 -12.712 57.969 1.00 55.38 266 GLY A N 1
ATOM 2039 C CA . GLY A 1 266 ? 1.084 -13.091 58.280 1.00 55.38 266 GLY A CA 1
ATOM 2040 C C . GLY A 1 266 ? 1.941 -13.514 57.078 1.00 55.38 266 GLY A C 1
ATOM 2041 O O . GLY A 1 266 ? 3.055 -14.004 57.259 1.00 55.38 266 GLY A O 1
ATOM 2042 N N . ARG A 1 267 ? 1.452 -13.317 55.849 1.00 45.34 267 ARG A N 1
ATOM 2043 C CA . ARG A 1 267 ? 2.234 -13.473 54.617 1.00 45.34 267 ARG A CA 1
ATOM 2044 C C . ARG A 1 267 ? 2.790 -12.105 54.208 1.00 45.34 267 ARG A C 1
ATOM 2046 O O . ARG A 1 267 ? 2.052 -11.123 54.280 1.00 45.34 267 ARG A O 1
ATOM 2053 N N . PRO A 1 268 ? 4.063 -12.002 53.785 1.00 44.94 268 PRO A N 1
ATOM 2054 C CA . PRO A 1 268 ? 4.610 -10.727 53.340 1.00 44.94 268 PRO A CA 1
ATOM 2055 C C . PRO A 1 268 ? 3.833 -10.221 52.119 1.00 44.94 268 PRO A C 1
ATOM 2057 O O . PRO A 1 268 ? 3.577 -10.979 51.180 1.00 44.94 268 PRO A O 1
ATOM 2060 N N . ALA A 1 269 ? 3.457 -8.940 52.144 1.00 50.59 269 ALA A N 1
ATOM 2061 C CA . ALA A 1 269 ? 2.899 -8.259 50.984 1.00 50.59 269 ALA A CA 1
ATOM 2062 C C . ALA A 1 269 ? 3.900 -8.381 49.827 1.00 50.59 269 ALA A C 1
ATOM 2064 O O . ALA A 1 269 ? 5.092 -8.128 50.008 1.00 50.59 269 ALA A O 1
ATOM 2065 N N . VAL A 1 270 ? 3.420 -8.830 48.667 1.00 52.84 270 VAL A N 1
ATOM 2066 C CA . VAL A 1 270 ? 4.240 -9.053 47.471 1.00 52.84 270 VAL A CA 1
ATOM 2067 C C . VAL A 1 270 ? 5.087 -7.805 47.209 1.00 52.84 270 VAL A C 1
ATOM 2069 O O . VAL A 1 270 ? 4.550 -6.708 47.054 1.00 52.84 270 VAL A O 1
ATOM 2072 N N . ALA A 1 271 ? 6.411 -7.976 47.220 1.00 41.56 271 ALA A N 1
ATOM 2073 C CA . ALA A 1 271 ? 7.352 -6.886 47.019 1.00 41.56 271 ALA A CA 1
ATOM 2074 C C . ALA A 1 271 ? 7.132 -6.239 45.639 1.00 41.56 271 ALA A C 1
ATOM 2076 O O . ALA A 1 271 ? 6.891 -6.956 44.660 1.00 41.56 271 ALA A O 1
ATOM 2077 N N . PRO A 1 272 ? 7.224 -4.904 45.526 1.00 40.19 272 PRO A N 1
ATOM 2078 C CA . PRO A 1 272 ? 7.248 -4.262 44.224 1.00 40.19 272 PRO A CA 1
ATOM 2079 C C . PRO A 1 272 ? 8.475 -4.764 43.454 1.00 40.19 272 PRO A C 1
ATOM 2081 O O . PRO A 1 272 ? 9.569 -4.888 44.007 1.00 40.19 272 PRO A O 1
ATOM 2084 N N . VAL A 1 273 ? 8.294 -5.065 42.168 1.00 42.88 273 VAL A N 1
ATOM 2085 C CA . VAL A 1 273 ? 9.406 -5.343 41.253 1.00 42.88 273 VAL A CA 1
ATOM 2086 C C . VAL A 1 273 ? 10.303 -4.100 41.241 1.00 42.88 273 VAL A C 1
ATOM 2088 O O . VAL A 1 273 ? 9.930 -3.083 40.661 1.00 42.88 273 VAL A O 1
ATOM 2091 N N . GLY A 1 274 ? 11.443 -4.160 41.937 1.00 42.16 274 GLY A N 1
ATOM 2092 C CA . GLY A 1 274 ? 12.375 -3.033 42.033 1.00 42.16 274 GLY A CA 1
ATOM 2093 C C . GLY A 1 274 ? 13.343 -3.008 43.221 1.00 42.16 274 GLY A C 1
ATOM 2094 O O . GLY A 1 274 ? 14.271 -2.208 43.182 1.00 42.16 274 GLY A O 1
ATOM 2095 N N . GLU A 1 275 ? 13.204 -3.860 44.240 1.00 35.91 275 GLU A N 1
ATOM 2096 C CA . GLU A 1 275 ? 14.151 -3.899 45.371 1.00 35.91 275 GLU A CA 1
ATOM 2097 C C . GLU A 1 275 ? 14.891 -5.240 45.444 1.00 35.91 275 GLU A C 1
ATOM 2099 O O . GLU A 1 275 ? 14.295 -6.297 45.648 1.00 35.91 275 GLU A O 1
ATOM 2104 N N . ALA A 1 276 ? 16.213 -5.191 45.253 1.00 29.98 276 ALA A N 1
ATOM 2105 C CA . ALA A 1 276 ? 17.103 -6.322 45.484 1.00 29.98 276 ALA A CA 1
ATOM 2106 C C . ALA A 1 276 ? 17.111 -6.685 46.985 1.00 29.98 276 ALA A C 1
ATOM 2108 O O . ALA A 1 276 ? 17.142 -5.779 47.824 1.00 29.98 276 ALA A O 1
ATOM 2109 N N . PRO A 1 277 ? 17.106 -7.979 47.360 1.00 36.12 277 PRO A N 1
ATOM 2110 C CA . PRO A 1 277 ? 17.134 -8.359 48.760 1.00 36.12 277 PRO A CA 1
ATOM 2111 C C . PRO A 1 277 ? 18.523 -8.093 49.338 1.00 36.12 277 PRO A C 1
ATOM 2113 O O . PRO A 1 277 ? 19.533 -8.578 48.832 1.00 36.12 277 PRO A O 1
ATOM 2116 N N . ASN A 1 278 ? 18.552 -7.335 50.428 1.00 40.38 278 ASN A N 1
ATOM 2117 C CA . ASN A 1 278 ? 19.734 -7.083 51.235 1.00 40.38 278 ASN A CA 1
ATOM 2118 C C . ASN A 1 278 ? 20.131 -8.387 51.961 1.00 40.38 278 ASN A C 1
ATOM 2120 O O . ASN A 1 278 ? 19.704 -8.637 53.087 1.00 40.38 278 ASN A O 1
ATOM 2124 N N . SER A 1 279 ? 20.888 -9.262 51.293 1.00 37.25 279 SER A N 1
ATOM 2125 C CA . SER A 1 279 ? 21.611 -10.360 51.939 1.00 37.25 279 SER A CA 1
ATOM 2126 C C . SER A 1 279 ? 23.019 -9.880 52.265 1.00 37.25 279 SER A C 1
ATOM 2128 O O . SER A 1 279 ? 23.742 -9.464 51.362 1.00 37.25 279 SER A O 1
ATOM 2130 N N . GLY A 1 280 ? 23.398 -9.927 53.543 1.00 43.84 280 GLY A N 1
ATOM 2131 C CA . GLY A 1 280 ? 24.706 -9.496 54.031 1.00 43.84 280 GLY A CA 1
ATOM 2132 C C . GLY A 1 280 ? 25.871 -10.263 53.405 1.00 43.84 280 GLY A C 1
ATOM 2133 O O . GLY A 1 280 ? 26.296 -11.285 53.934 1.00 43.84 280 GLY A O 1
ATOM 2134 N N . ALA A 1 281 ? 26.409 -9.726 52.315 1.00 39.44 281 ALA A N 1
ATOM 2135 C CA . ALA A 1 281 ? 27.694 -10.094 51.748 1.00 39.44 281 ALA A CA 1
ATOM 2136 C C . ALA A 1 281 ? 28.546 -8.824 51.649 1.00 39.44 281 ALA A C 1
ATOM 2138 O O . ALA A 1 281 ? 28.066 -7.773 51.223 1.00 39.44 281 ALA A O 1
ATOM 2139 N N . GLU A 1 282 ? 29.782 -8.924 52.128 1.00 43.31 282 GLU A N 1
ATOM 2140 C CA . GLU A 1 282 ? 30.770 -7.850 52.189 1.00 43.31 282 GLU A CA 1
ATOM 2141 C C . GLU A 1 282 ? 30.888 -7.115 50.845 1.00 43.31 282 GLU A C 1
ATOM 2143 O O . GLU A 1 282 ? 30.951 -7.724 49.779 1.00 43.31 282 GLU A O 1
ATOM 2148 N N . THR A 1 283 ? 30.902 -5.782 50.894 1.00 45.59 283 THR A N 1
ATOM 2149 C CA . THR A 1 283 ? 31.115 -4.927 49.722 1.00 45.59 283 THR A CA 1
ATOM 2150 C C . THR A 1 283 ? 32.497 -5.210 49.115 1.00 45.59 283 THR A C 1
ATOM 2152 O O . THR A 1 283 ? 33.487 -4.999 49.823 1.00 45.59 283 THR A O 1
ATOM 2155 N N . PRO A 1 284 ? 32.606 -5.633 47.838 1.00 46.75 284 PRO A N 1
ATOM 2156 C CA . PRO A 1 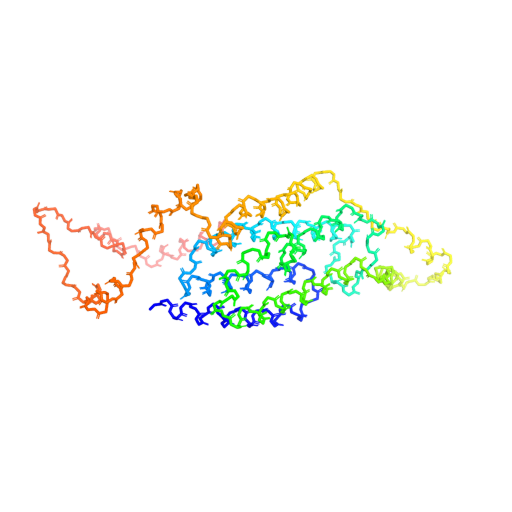284 ? 33.900 -5.854 47.206 1.00 46.75 284 PRO A CA 1
ATOM 2157 C C . PRO A 1 284 ? 34.644 -4.532 47.022 1.00 46.75 284 PRO A C 1
ATOM 2159 O O . PRO A 1 284 ? 34.044 -3.464 46.850 1.00 46.75 284 PRO A O 1
ATOM 2162 N N . SER A 1 285 ? 35.970 -4.596 47.073 1.00 52.41 285 SER A N 1
ATOM 2163 C CA . SER A 1 285 ? 36.812 -3.402 47.046 1.00 52.41 285 SER A CA 1
ATOM 2164 C C . SER A 1 285 ? 36.800 -2.734 45.655 1.00 52.41 285 SER A C 1
ATOM 2166 O O . SER A 1 285 ? 36.622 -3.412 44.640 1.00 52.41 285 SER A O 1
ATOM 2168 N N . PRO A 1 286 ? 37.034 -1.408 45.547 1.00 52.56 286 PRO A N 1
ATOM 2169 C CA . PRO A 1 286 ? 36.922 -0.664 44.282 1.00 52.56 286 PRO A CA 1
ATOM 2170 C C . PRO A 1 286 ? 37.801 -1.173 43.125 1.00 52.56 286 PRO A C 1
ATOM 2172 O O . PRO A 1 286 ? 37.576 -0.802 41.974 1.00 52.56 286 PRO A O 1
ATOM 2175 N N . GLN A 1 287 ? 38.810 -2.003 43.411 1.00 48.56 287 GLN A N 1
ATOM 2176 C CA . GLN A 1 287 ? 39.696 -2.575 42.398 1.00 48.56 287 GLN A CA 1
ATOM 2177 C C . GLN A 1 287 ? 39.092 -3.800 41.692 1.00 48.56 287 GLN A C 1
ATOM 2179 O O . GLN A 1 287 ? 39.359 -3.993 40.506 1.00 48.56 287 GLN A O 1
ATOM 2184 N N . GLU A 1 288 ? 38.222 -4.567 42.354 1.00 51.31 288 GLU A N 1
ATOM 2185 C CA . GLU A 1 288 ? 37.575 -5.759 41.775 1.00 51.31 288 GLU A CA 1
ATOM 2186 C C . GLU A 1 288 ? 36.500 -5.371 40.747 1.00 51.31 288 GLU A C 1
ATOM 2188 O O . GLU A 1 288 ? 36.428 -5.944 39.662 1.00 51.31 288 GLU A O 1
ATOM 2193 N N . ILE A 1 289 ? 35.769 -4.282 41.011 1.00 55.72 289 ILE A N 1
ATOM 2194 C CA . ILE A 1 289 ? 34.751 -3.718 40.103 1.00 55.72 289 ILE A CA 1
ATOM 2195 C C . ILE A 1 289 ? 35.377 -3.208 38.788 1.00 55.72 289 ILE A C 1
ATOM 2197 O O . ILE A 1 289 ? 34.732 -3.206 37.736 1.00 55.72 289 ILE A O 1
ATOM 2201 N N . SER A 1 290 ? 36.644 -2.780 38.823 1.00 53.75 290 SER A N 1
ATOM 2202 C CA . SER A 1 290 ? 37.367 -2.320 37.630 1.00 53.75 290 SER A CA 1
ATOM 2203 C C . SER A 1 290 ? 37.765 -3.484 36.714 1.00 53.75 290 SER A C 1
ATOM 2205 O O . SER A 1 290 ? 37.661 -3.375 35.493 1.00 53.75 290 SER A O 1
ATOM 2207 N N . GLN A 1 291 ? 38.157 -4.625 37.290 1.00 47.38 291 GLN A N 1
ATOM 2208 C CA . GLN A 1 291 ? 38.569 -5.813 36.533 1.00 47.38 291 GLN A CA 1
ATOM 2209 C C . GLN A 1 291 ? 37.377 -6.500 35.845 1.00 47.38 291 GLN A C 1
ATOM 2211 O O . GLN A 1 291 ? 37.479 -6.864 34.673 1.00 47.38 291 GLN A O 1
ATOM 2216 N N . GLU A 1 292 ? 36.218 -6.589 36.508 1.00 53.06 292 GLU A N 1
ATOM 2217 C CA . GLU A 1 292 ? 35.010 -7.174 35.900 1.00 53.06 292 GLU A CA 1
ATOM 2218 C C . GLU A 1 292 ? 34.457 -6.336 34.739 1.00 53.06 292 GLU A C 1
ATOM 2220 O O . GLU A 1 292 ? 34.000 -6.878 33.730 1.00 53.06 292 GLU A O 1
ATOM 2225 N N . ARG A 1 293 ? 34.561 -5.004 34.825 1.00 48.94 293 ARG A N 1
ATOM 2226 C CA . ARG A 1 293 ? 34.156 -4.105 33.732 1.00 48.94 293 ARG A CA 1
ATOM 2227 C C . ARG A 1 293 ? 35.047 -4.223 32.498 1.00 48.94 293 ARG A C 1
ATOM 2229 O O . ARG A 1 293 ? 34.553 -4.041 31.389 1.00 48.94 293 ARG A O 1
ATOM 2236 N N . ILE A 1 294 ? 36.331 -4.533 32.676 1.00 44.94 294 ILE A N 1
ATOM 2237 C CA . ILE A 1 294 ? 37.266 -4.742 31.563 1.00 44.94 294 ILE A CA 1
ATOM 2238 C C . ILE A 1 294 ? 37.002 -6.092 30.881 1.00 44.94 294 ILE A C 1
ATOM 2240 O O . ILE A 1 294 ? 37.026 -6.160 29.654 1.00 44.94 294 ILE A O 1
ATOM 2244 N N . PHE A 1 295 ? 36.667 -7.141 31.638 1.00 43.22 295 PHE A N 1
ATOM 2245 C CA . PHE A 1 295 ? 36.331 -8.452 31.068 1.00 43.22 295 PHE A CA 1
ATOM 2246 C C . PHE A 1 295 ? 35.011 -8.449 30.278 1.00 43.22 295 PHE A C 1
ATOM 2248 O O . PHE A 1 295 ? 34.928 -9.082 29.229 1.00 43.22 295 PHE A O 1
ATOM 2255 N N . ALA A 1 296 ? 34.008 -7.683 30.719 1.00 48.47 296 ALA A N 1
ATOM 2256 C CA . ALA A 1 296 ? 32.729 -7.540 30.012 1.00 48.47 296 ALA A CA 1
ATOM 2257 C C . ALA A 1 296 ? 32.812 -6.718 28.708 1.00 48.47 296 ALA A C 1
ATOM 2259 O O . ALA A 1 296 ? 31.888 -6.757 27.903 1.00 48.47 296 ALA A O 1
ATOM 2260 N N . LEU A 1 297 ? 33.898 -5.968 28.497 1.00 40.56 297 LEU A N 1
ATOM 2261 C CA . LEU A 1 297 ? 34.124 -5.162 27.290 1.00 40.56 297 LEU A CA 1
ATOM 2262 C C . LEU A 1 297 ? 34.892 -5.911 26.189 1.00 40.56 297 LEU A C 1
ATOM 2264 O O . LEU A 1 297 ? 35.014 -5.389 25.083 1.00 40.56 297 LEU A O 1
ATOM 2268 N N . ILE A 1 298 ? 35.425 -7.102 26.486 1.00 45.72 298 ILE A N 1
ATOM 2269 C CA . ILE A 1 298 ? 36.256 -7.898 25.563 1.00 45.72 298 ILE A CA 1
ATOM 2270 C C . ILE A 1 298 ? 35.582 -9.241 25.183 1.00 45.72 298 ILE A C 1
ATOM 2272 O O . ILE A 1 298 ? 36.079 -9.943 24.304 1.00 45.72 298 ILE A O 1
ATOM 2276 N N . SER A 1 299 ? 34.429 -9.581 25.774 1.00 44.34 299 SER A N 1
ATOM 2277 C CA . SER A 1 299 ? 33.562 -10.695 25.337 1.00 44.34 299 SER A CA 1
ATOM 2278 C C . SER A 1 299 ? 32.454 -10.227 24.401 1.00 44.34 299 SER A C 1
ATOM 2280 O O . SER A 1 299 ? 31.973 -11.105 23.648 1.00 44.34 299 SER A O 1
#

Radius of gyration: 28.2 Å; Cα contacts (8 Å, |Δi|>4): 324; chains: 1; bounding box: 72×33×90 Å